Protein AF-A0A7V3RIC2-F1 (afdb_monomer_lite)

Radius of gyration: 17.14 Å; chains: 1; bounding box: 43×37×45 Å

pLDDT: mean 89.86, std 9.01, range [41.59, 97.88]

Sequence (214 aa):
MRVLLETITFLILLNIYWLNNARRIYLKRRLGVGIVMNLKMTARNIALMLCPERSFKIYGDISSIKNGGILYSIHFGTWELMPNLLQKSLKKDIGILVNRYTENNPHLIGRLMDKFFYIWRTRKKVKVFYPDEVFKIVRFLKKGGIFAALVDGDTLYAKLKKIEKLSKLCHVPLHPFALYYDGANYIIEIDCNIDGVLKHRPFDYWWFYKSRRK

Foldseek 3Di:
DLVVQLVVQLVVLVVCCVVDPVLVVLCCVPQPVCSSVLSSQVSSLVSCLVVPDPFADEADDPVQLLQAAEEEEAQFANVLCVQLVCCVVNVFAEEEEDEQQCVQPVDPVSVVVNVVVVCVSCVRVHHYDYPVPLVVVLVCRLNSHYYYYYQDAQHNRNRVVVVVVSCVVSVHYYWYWHWHDPPRHTYIYTNDPNVVVCVVVVSRRNSSDHHPDD

Structure (mmCIF, N/CA/C/O backbone):
data_AF-A0A7V3RIC2-F1
#
_entry.id   AF-A0A7V3RIC2-F1
#
loop_
_atom_site.group_PDB
_atom_site.id
_atom_site.type_symbol
_atom_site.label_atom_id
_atom_site.label_alt_id
_atom_site.label_comp_id
_atom_site.label_asym_id
_atom_site.label_entity_id
_atom_site.label_seq_id
_atom_site.pdbx_PDB_ins_code
_atom_site.Cartn_x
_atom_site.Cartn_y
_atom_site.Cartn_z
_atom_site.occupancy
_atom_site.B_iso_or_equiv
_atom_site.auth_seq_id
_atom_site.auth_comp_id
_atom_site.auth_asym_id
_atom_site.auth_atom_id
_atom_site.pdbx_PDB_model_num
ATOM 1 N N . MET A 1 1 ? 9.990 20.441 -8.289 1.00 86.50 1 MET A N 1
ATOM 2 C CA . MET A 1 1 ? 10.463 19.385 -7.358 1.00 86.50 1 MET A CA 1
ATOM 3 C C . MET A 1 1 ? 9.911 17.992 -7.688 1.00 86.50 1 MET A C 1
ATOM 5 O O . MET A 1 1 ? 10.719 17.103 -7.908 1.00 86.50 1 MET A O 1
ATOM 9 N N . ARG A 1 2 ? 8.584 17.783 -7.798 1.00 91.81 2 ARG A N 1
ATOM 10 C CA . ARG A 1 2 ? 7.985 16.460 -8.109 1.00 91.81 2 ARG A CA 1
ATOM 11 C C . ARG A 1 2 ? 8.521 15.813 -9.394 1.00 91.81 2 ARG A C 1
ATOM 13 O O . ARG A 1 2 ? 8.944 14.667 -9.352 1.00 91.81 2 ARG A O 1
ATOM 20 N N . VAL A 1 3 ? 8.559 16.562 -10.500 1.00 92.25 3 VAL A N 1
ATOM 21 C CA . VAL A 1 3 ? 9.066 16.071 -11.801 1.00 92.25 3 VAL A CA 1
ATOM 22 C C . VAL A 1 3 ? 10.521 15.605 -11.697 1.00 92.25 3 VAL A C 1
ATOM 24 O O . VAL A 1 3 ? 10.863 14.548 -12.207 1.00 92.25 3 VAL A O 1
ATOM 27 N N . LEU A 1 4 ? 11.364 16.343 -10.969 1.00 94.50 4 LEU A N 1
ATOM 28 C CA . LEU A 1 4 ? 12.758 15.958 -10.743 1.00 94.50 4 LEU A CA 1
ATOM 29 C C . LEU A 1 4 ? 12.864 14.630 -9.973 1.00 94.50 4 LEU A C 1
ATOM 31 O O . LEU A 1 4 ? 13.624 13.753 -10.375 1.00 94.50 4 LEU A O 1
ATOM 35 N N . LEU A 1 5 ? 12.078 14.457 -8.903 1.00 94.50 5 LEU A N 1
ATOM 36 C CA . LEU A 1 5 ? 12.041 13.205 -8.136 1.00 94.50 5 LEU A CA 1
ATOM 37 C C . LEU A 1 5 ? 11.526 12.029 -8.968 1.00 94.50 5 LEU A C 1
ATOM 39 O O . LEU A 1 5 ? 12.071 10.932 -8.862 1.00 94.50 5 LEU A O 1
ATOM 43 N N . GLU A 1 6 ? 10.505 12.252 -9.797 1.00 95.00 6 GLU A N 1
ATOM 44 C CA . GLU A 1 6 ? 9.988 11.246 -10.727 1.00 95.00 6 GLU A CA 1
ATOM 45 C C . GLU A 1 6 ? 11.081 10.809 -11.708 1.00 95.00 6 GLU A C 1
ATOM 47 O O . GLU A 1 6 ? 11.351 9.615 -11.811 1.00 95.00 6 GLU A O 1
ATOM 52 N N . THR A 1 7 ? 11.778 11.754 -12.347 1.00 96.25 7 THR A N 1
ATOM 53 C CA . THR A 1 7 ? 12.874 11.458 -13.282 1.00 96.25 7 THR A CA 1
ATOM 54 C C . THR A 1 7 ? 14.008 10.691 -12.608 1.00 96.25 7 THR A C 1
ATOM 56 O O . THR A 1 7 ? 14.425 9.649 -13.112 1.00 96.25 7 THR A O 1
ATOM 59 N N . ILE A 1 8 ? 14.485 11.148 -11.445 1.00 96.44 8 ILE A N 1
ATOM 60 C CA . ILE A 1 8 ? 15.566 10.473 -10.709 1.00 96.44 8 ILE A CA 1
ATOM 61 C C . ILE A 1 8 ? 15.141 9.055 -10.316 1.00 96.44 8 ILE A C 1
ATOM 63 O O . ILE A 1 8 ? 15.879 8.096 -10.541 1.00 96.44 8 ILE A O 1
ATOM 67 N N . THR A 1 9 ? 13.933 8.899 -9.770 1.00 94.38 9 THR A N 1
ATOM 68 C CA . THR A 1 9 ? 13.425 7.585 -9.358 1.00 94.38 9 THR A CA 1
ATOM 69 C C . THR A 1 9 ? 13.260 6.656 -10.557 1.00 94.38 9 THR A C 1
ATOM 71 O O . THR A 1 9 ? 13.618 5.483 -10.475 1.00 94.38 9 THR A O 1
ATOM 74 N N . PHE A 1 10 ? 12.772 7.169 -11.687 1.00 96.38 10 PHE A N 1
ATOM 75 C CA . PHE A 1 10 ? 12.655 6.408 -12.925 1.00 96.38 10 PHE A CA 1
ATOM 76 C C . PHE A 1 10 ? 14.018 5.908 -13.407 1.00 96.38 10 PHE A C 1
ATOM 78 O O . PHE A 1 10 ? 14.157 4.721 -13.697 1.00 96.38 10 PHE A O 1
ATOM 85 N N . LEU A 1 11 ? 15.041 6.769 -13.418 1.00 96.44 11 LEU A N 1
ATOM 86 C CA . LEU A 1 11 ? 16.402 6.383 -13.797 1.00 96.44 11 LEU A CA 1
ATOM 87 C C . LEU A 1 11 ? 16.982 5.325 -12.848 1.00 96.44 11 LEU A C 1
ATOM 89 O O . LEU A 1 11 ? 17.600 4.367 -13.311 1.00 96.44 11 LEU A O 1
ATOM 93 N N . ILE A 1 12 ? 16.745 5.436 -11.538 1.00 94.31 12 ILE A N 1
ATOM 94 C CA . ILE A 1 12 ? 17.159 4.414 -10.561 1.00 94.31 12 ILE A CA 1
ATOM 95 C C . ILE A 1 12 ? 16.464 3.078 -10.851 1.00 94.31 12 ILE A C 1
ATOM 97 O O . ILE A 1 12 ? 17.124 2.043 -10.933 1.00 94.31 12 ILE A O 1
ATOM 101 N N . LEU A 1 13 ? 15.143 3.084 -11.045 1.00 93.12 13 LEU A N 1
ATOM 102 C CA . LEU A 1 13 ? 14.376 1.873 -11.352 1.00 93.12 13 LEU A CA 1
ATOM 103 C C . LEU A 1 13 ? 14.822 1.231 -12.671 1.00 93.12 13 LEU A C 1
ATOM 105 O O . LEU A 1 13 ? 14.930 0.005 -12.746 1.00 93.12 13 LEU A O 1
ATOM 109 N N . LEU A 1 14 ? 15.128 2.047 -13.683 1.00 93.44 14 LEU A N 1
ATOM 110 C CA . LEU A 1 14 ? 15.658 1.597 -14.965 1.00 93.44 14 LEU A CA 1
ATOM 111 C C . LEU A 1 14 ? 17.027 0.926 -14.792 1.00 93.44 14 LEU A C 1
ATOM 113 O O . LEU A 1 14 ? 17.234 -0.172 -15.307 1.00 93.44 14 LEU A O 1
ATOM 117 N N . ASN A 1 15 ? 17.925 1.527 -14.007 1.00 92.69 15 ASN A N 1
ATOM 118 C CA . ASN A 1 15 ? 19.215 0.926 -13.671 1.00 92.69 15 ASN A CA 1
ATOM 119 C C . ASN A 1 15 ? 19.039 -0.417 -12.952 1.00 92.69 15 ASN A C 1
ATOM 121 O O . ASN A 1 15 ? 19.628 -1.412 -13.364 1.00 92.69 15 ASN A O 1
ATOM 125 N N . ILE A 1 16 ? 18.179 -0.501 -11.931 1.00 89.25 16 ILE A N 1
ATOM 126 C CA . ILE A 1 16 ? 17.957 -1.769 -11.216 1.00 89.25 16 ILE A CA 1
ATOM 127 C C . ILE A 1 16 ? 17.353 -2.832 -12.149 1.00 89.25 16 ILE A C 1
ATOM 129 O O . ILE A 1 16 ? 17.726 -4.003 -12.068 1.00 89.25 16 ILE A O 1
ATOM 133 N N . TYR A 1 17 ? 16.438 -2.451 -13.045 1.00 90.00 17 TYR A N 1
ATOM 134 C CA . TYR A 1 17 ? 15.876 -3.355 -14.051 1.00 90.00 17 TYR A CA 1
ATOM 135 C C . TYR A 1 17 ? 16.957 -3.937 -14.976 1.00 90.00 17 TYR A C 1
ATOM 137 O O . TYR A 1 17 ? 16.983 -5.151 -15.206 1.00 90.00 17 TYR A O 1
ATOM 145 N N . TRP A 1 18 ? 17.866 -3.098 -15.479 1.00 90.12 18 TRP A N 1
ATOM 146 C CA . TRP A 1 18 ? 18.946 -3.541 -16.360 1.00 90.12 18 TRP A CA 1
ATOM 147 C C . TRP A 1 18 ? 20.009 -4.350 -15.622 1.00 90.12 18 TRP A C 1
ATOM 149 O O . TRP A 1 18 ? 20.430 -5.391 -16.122 1.00 90.12 18 TRP A O 1
ATOM 159 N N . LEU A 1 19 ? 20.383 -3.958 -14.409 1.00 90.75 19 LEU A N 1
ATOM 160 C CA . LEU A 1 19 ? 21.429 -4.633 -13.639 1.00 90.75 19 LEU A CA 1
ATOM 161 C C . LEU A 1 19 ? 20.963 -5.954 -13.000 1.00 90.75 19 LEU A C 1
ATOM 163 O O . LEU A 1 19 ? 21.791 -6.773 -12.613 1.00 90.75 19 LEU A O 1
ATOM 167 N N . ASN A 1 20 ? 19.652 -6.217 -12.912 1.00 87.31 20 ASN A N 1
ATOM 168 C CA . ASN A 1 20 ? 19.113 -7.430 -12.290 1.00 87.31 20 ASN A CA 1
ATOM 169 C C . ASN A 1 20 ? 18.402 -8.345 -13.304 1.00 87.31 20 ASN A C 1
ATOM 171 O O . ASN A 1 20 ? 17.211 -8.186 -13.584 1.00 87.31 20 ASN A O 1
ATOM 175 N N . ASN A 1 21 ? 19.110 -9.360 -13.816 1.00 86.38 21 ASN A N 1
ATOM 176 C CA . ASN A 1 21 ? 18.566 -10.299 -14.809 1.00 86.38 21 ASN A CA 1
ATOM 177 C C . ASN A 1 21 ? 17.282 -11.009 -14.332 1.00 86.38 21 ASN A C 1
ATOM 179 O O . ASN A 1 21 ? 16.304 -11.102 -15.074 1.00 86.38 21 ASN A O 1
ATOM 183 N N . ALA A 1 22 ? 17.233 -11.445 -13.069 1.00 85.19 22 ALA A N 1
ATOM 184 C CA . ALA A 1 22 ? 16.055 -12.113 -12.514 1.00 85.19 22 ALA A CA 1
ATOM 185 C C . ALA A 1 22 ? 14.822 -11.191 -12.487 1.00 85.19 22 ALA A C 1
ATOM 187 O O . ALA A 1 22 ? 13.715 -11.617 -12.822 1.00 85.19 22 ALA A O 1
ATOM 188 N N . ARG A 1 23 ? 15.010 -9.912 -12.128 1.00 83.38 23 ARG A N 1
ATOM 189 C CA . ARG A 1 23 ? 13.962 -8.880 -12.183 1.00 83.38 23 ARG A CA 1
ATOM 190 C C . ARG A 1 23 ? 13.500 -8.646 -13.619 1.00 83.38 23 ARG A C 1
ATOM 192 O O . ARG A 1 23 ? 12.300 -8.536 -13.860 1.00 83.38 23 ARG A O 1
ATOM 199 N N . ARG A 1 24 ? 14.442 -8.615 -14.562 1.00 88.06 24 ARG A N 1
ATOM 200 C CA . ARG A 1 24 ? 14.182 -8.408 -15.988 1.00 88.06 24 ARG A CA 1
ATOM 201 C C . ARG A 1 24 ? 13.302 -9.504 -16.577 1.00 88.06 24 ARG A C 1
ATOM 203 O O . ARG A 1 24 ? 12.276 -9.200 -17.176 1.00 88.06 24 ARG A O 1
ATOM 210 N N . ILE A 1 25 ? 13.672 -10.768 -16.361 1.00 88.06 25 ILE A N 1
ATOM 211 C CA . ILE A 1 25 ? 12.903 -11.936 -16.817 1.00 88.06 25 ILE A CA 1
ATOM 212 C C . ILE A 1 25 ? 11.499 -11.915 -16.206 1.00 88.06 25 ILE A C 1
ATOM 214 O O . ILE A 1 25 ? 10.512 -12.102 -16.916 1.00 88.06 25 ILE A O 1
ATOM 218 N N . TYR A 1 26 ? 11.402 -11.644 -14.902 1.00 86.44 26 TYR A N 1
ATOM 219 C CA . TYR A 1 26 ? 10.124 -11.571 -14.199 1.00 86.44 26 TYR A CA 1
ATOM 220 C C . TYR A 1 26 ? 9.193 -10.493 -14.780 1.00 86.44 26 TYR A C 1
ATOM 222 O O . TYR A 1 26 ? 8.040 -10.786 -15.091 1.00 86.44 26 TYR A O 1
ATOM 230 N N . LEU A 1 27 ? 9.695 -9.270 -14.980 1.00 86.25 27 LEU A N 1
ATOM 231 C CA . LEU A 1 27 ? 8.901 -8.170 -15.532 1.00 86.25 27 LEU A CA 1
ATOM 232 C C . LEU A 1 27 ? 8.537 -8.401 -17.003 1.00 86.25 27 LEU A C 1
ATOM 234 O O . LEU A 1 27 ? 7.393 -8.160 -17.373 1.00 86.25 27 LEU A O 1
ATOM 238 N N . LYS A 1 28 ? 9.448 -8.947 -17.823 1.00 89.31 28 LYS A N 1
ATOM 239 C CA . LYS A 1 28 ? 9.150 -9.325 -19.217 1.00 89.31 28 LYS A CA 1
ATOM 240 C C . LYS A 1 28 ? 8.007 -10.327 -19.318 1.00 89.31 28 LYS A C 1
ATOM 242 O O . LYS A 1 28 ? 7.122 -10.130 -20.139 1.00 89.31 28 LYS A O 1
ATOM 247 N N . ARG A 1 29 ? 7.982 -11.350 -18.458 1.00 88.19 29 ARG A N 1
ATOM 248 C CA . ARG A 1 29 ? 6.905 -12.354 -18.451 1.00 88.19 29 ARG A CA 1
ATOM 249 C C . ARG A 1 29 ? 5.537 -11.777 -18.085 1.00 88.19 29 ARG A C 1
ATOM 251 O O . ARG A 1 29 ? 4.539 -12.279 -18.577 1.00 88.19 29 ARG A O 1
ATOM 258 N N . ARG A 1 30 ? 5.481 -10.768 -17.208 1.00 86.06 30 ARG A N 1
ATOM 259 C CA . ARG A 1 30 ? 4.209 -10.210 -16.714 1.00 86.06 30 ARG A CA 1
ATOM 260 C C . ARG A 1 30 ? 3.709 -9.002 -17.500 1.00 86.06 30 ARG A C 1
ATOM 262 O O . ARG A 1 30 ? 2.506 -8.828 -17.623 1.00 86.06 30 ARG A O 1
ATOM 269 N N . LEU A 1 31 ? 4.618 -8.165 -17.992 1.00 88.62 31 LEU A N 1
ATOM 270 C CA . LEU A 1 31 ? 4.280 -6.876 -18.600 1.00 88.62 31 LEU A CA 1
ATOM 271 C C . LEU A 1 31 ? 4.632 -6.785 -20.084 1.00 88.62 31 LEU A C 1
ATOM 273 O O . LEU A 1 31 ? 4.112 -5.900 -20.759 1.00 88.62 31 LEU A O 1
ATOM 277 N N . GLY A 1 32 ? 5.517 -7.646 -20.597 1.00 90.06 32 GLY A N 1
ATOM 278 C CA . GLY A 1 32 ? 5.963 -7.603 -21.990 1.00 90.06 32 GLY A CA 1
ATOM 279 C C . GLY A 1 32 ? 6.469 -6.213 -22.389 1.00 90.06 32 GLY A C 1
ATOM 280 O O . GLY A 1 32 ? 7.451 -5.715 -21.842 1.00 90.06 32 GLY A O 1
ATOM 281 N N . VAL A 1 33 ? 5.770 -5.571 -23.325 1.00 89.69 33 VAL A N 1
ATOM 282 C CA . VAL A 1 33 ? 6.074 -4.212 -23.809 1.00 89.69 33 VAL A CA 1
ATOM 283 C C . VAL A 1 33 ? 5.748 -3.104 -22.793 1.00 89.69 33 VAL A C 1
ATOM 285 O O . VAL A 1 33 ? 6.288 -2.006 -22.877 1.00 89.69 33 VAL A O 1
ATOM 288 N N . GLY A 1 34 ? 4.922 -3.385 -21.781 1.00 92.19 34 GLY A N 1
ATOM 289 C CA . GLY A 1 34 ? 4.460 -2.419 -20.777 1.00 92.19 34 GLY A CA 1
ATOM 290 C C . GLY A 1 34 ? 5.456 -2.094 -19.656 1.00 92.19 34 GLY A C 1
ATOM 291 O O . GLY A 1 34 ? 5.122 -1.340 -18.742 1.00 92.19 34 GLY A O 1
ATOM 292 N N . ILE A 1 35 ? 6.677 -2.642 -19.687 1.00 92.31 35 ILE A N 1
ATOM 293 C CA . ILE A 1 35 ? 7.666 -2.476 -18.606 1.00 92.31 35 ILE A CA 1
ATOM 294 C C . ILE A 1 35 ? 8.021 -1.007 -18.389 1.00 92.31 35 ILE A C 1
ATOM 296 O O . ILE A 1 35 ? 7.971 -0.532 -17.258 1.00 92.31 35 ILE A O 1
ATOM 300 N N . VAL A 1 36 ? 8.366 -0.278 -19.455 1.00 92.94 36 VAL A N 1
ATOM 301 C CA . VAL A 1 36 ? 8.795 1.127 -19.347 1.00 92.94 36 VAL A CA 1
ATOM 302 C C . VAL A 1 36 ? 7.685 1.977 -18.730 1.00 92.94 36 VAL A C 1
ATOM 304 O O . VAL A 1 36 ? 7.951 2.786 -17.841 1.00 92.94 36 VAL A O 1
ATOM 307 N N . MET A 1 37 ? 6.435 1.732 -19.135 1.00 94.31 37 MET A N 1
ATOM 308 C CA . MET A 1 37 ? 5.272 2.404 -18.563 1.00 94.31 37 MET A CA 1
ATOM 309 C C . MET A 1 37 ? 5.116 2.086 -17.073 1.00 94.31 37 MET A C 1
ATOM 311 O O . MET A 1 37 ? 4.940 3.002 -16.275 1.00 94.31 37 MET A O 1
ATOM 315 N N . ASN A 1 38 ? 5.249 0.820 -16.665 1.00 93.62 38 ASN A N 1
ATOM 316 C CA . ASN A 1 38 ? 5.178 0.461 -15.249 1.00 93.62 38 ASN A CA 1
ATOM 317 C C . ASN A 1 38 ? 6.299 1.092 -14.414 1.00 93.62 38 ASN A C 1
ATOM 319 O O . ASN A 1 38 ? 6.029 1.575 -13.315 1.00 93.62 38 ASN A O 1
ATOM 323 N N . LEU A 1 39 ? 7.537 1.131 -14.918 1.00 93.56 39 LEU A N 1
ATOM 324 C CA . LEU A 1 39 ? 8.640 1.794 -14.216 1.00 93.56 39 LEU A CA 1
ATOM 325 C C . LEU A 1 39 ? 8.365 3.294 -14.061 1.00 93.56 39 LEU A C 1
ATOM 327 O O . LEU A 1 39 ? 8.579 3.842 -12.980 1.00 93.56 39 LEU A O 1
ATOM 331 N N . LYS A 1 40 ? 7.829 3.944 -15.103 1.00 94.81 40 LYS A N 1
ATOM 332 C CA . LYS A 1 40 ? 7.426 5.356 -15.057 1.00 94.81 40 LYS A CA 1
ATOM 333 C C . LYS A 1 40 ? 6.306 5.594 -14.042 1.00 94.81 40 LYS A C 1
ATOM 335 O O . LYS A 1 40 ? 6.422 6.490 -13.213 1.00 94.81 40 LYS A O 1
ATOM 340 N N . MET A 1 41 ? 5.255 4.773 -14.051 1.00 94.38 41 MET A N 1
ATOM 341 C CA . MET A 1 41 ? 4.148 4.890 -13.091 1.00 94.38 41 MET A CA 1
ATOM 342 C C . MET A 1 41 ? 4.603 4.616 -11.654 1.00 94.38 41 MET A C 1
ATOM 344 O O . MET A 1 41 ? 4.244 5.356 -10.742 1.00 94.38 41 MET A O 1
ATOM 348 N N . THR A 1 42 ? 5.472 3.627 -11.443 1.00 93.75 42 THR A N 1
ATOM 349 C CA . THR A 1 42 ? 6.074 3.354 -10.128 1.00 93.75 42 THR A CA 1
ATOM 350 C C . THR A 1 42 ? 6.899 4.549 -9.641 1.00 93.75 42 THR A C 1
ATOM 352 O O . THR A 1 42 ? 6.754 4.970 -8.494 1.00 93.75 42 THR A O 1
ATOM 355 N N . ALA A 1 43 ? 7.721 5.145 -10.512 1.00 94.81 43 ALA A N 1
ATOM 356 C CA . ALA A 1 43 ? 8.497 6.340 -10.189 1.00 94.81 43 ALA A CA 1
ATOM 357 C C . ALA A 1 43 ? 7.605 7.537 -9.833 1.00 94.81 43 ALA A C 1
ATOM 359 O O . ALA A 1 43 ? 7.846 8.211 -8.830 1.00 94.81 43 ALA A O 1
ATOM 360 N N . ARG A 1 44 ? 6.536 7.758 -10.606 1.00 94.81 44 ARG A N 1
ATOM 361 C CA . ARG A 1 44 ? 5.523 8.780 -10.325 1.00 94.81 44 ARG A CA 1
ATOM 362 C C . ARG A 1 44 ? 4.864 8.553 -8.966 1.00 94.81 44 ARG A C 1
ATOM 364 O O . ARG A 1 44 ? 4.751 9.493 -8.184 1.00 94.81 44 ARG A O 1
ATOM 371 N N . ASN A 1 45 ? 4.476 7.318 -8.654 1.00 94.56 45 ASN A N 1
ATOM 372 C CA . ASN A 1 45 ? 3.867 6.970 -7.370 1.00 94.56 45 ASN A CA 1
ATOM 373 C C . ASN A 1 45 ? 4.826 7.237 -6.203 1.00 94.56 45 ASN A C 1
ATOM 375 O O . ASN A 1 45 ? 4.429 7.855 -5.219 1.00 94.56 45 ASN A O 1
ATOM 379 N N . ILE A 1 46 ? 6.105 6.864 -6.322 1.00 93.50 46 ILE A N 1
ATOM 380 C CA . ILE A 1 46 ? 7.134 7.201 -5.324 1.00 93.50 46 ILE A CA 1
ATOM 381 C C . ILE A 1 46 ? 7.248 8.717 -5.144 1.00 93.50 46 ILE A C 1
ATOM 383 O O . ILE A 1 46 ? 7.197 9.205 -4.014 1.00 93.50 46 ILE A O 1
ATOM 387 N N . ALA A 1 47 ? 7.348 9.472 -6.240 1.00 94.25 47 ALA A N 1
ATOM 388 C CA . ALA A 1 47 ? 7.453 10.927 -6.190 1.00 94.25 47 ALA A CA 1
ATOM 389 C C . ALA A 1 47 ? 6.230 11.569 -5.514 1.00 94.25 47 ALA A C 1
ATOM 391 O O . ALA A 1 47 ? 6.394 12.463 -4.687 1.00 94.25 47 ALA A O 1
ATOM 392 N N . LEU A 1 48 ? 5.020 11.078 -5.795 1.00 93.69 48 LEU A N 1
ATOM 393 C CA . LEU A 1 48 ? 3.783 11.518 -5.141 1.00 93.69 48 LEU A CA 1
ATOM 394 C C . LEU A 1 48 ? 3.761 11.187 -3.643 1.00 93.69 48 LEU A C 1
ATOM 396 O O . LEU A 1 48 ? 3.245 11.970 -2.854 1.00 93.69 48 LEU A O 1
ATOM 400 N N . MET A 1 49 ? 4.325 10.056 -3.220 1.00 91.69 49 MET A N 1
ATOM 401 C CA . MET A 1 49 ? 4.404 9.713 -1.796 1.00 91.69 49 MET A CA 1
ATOM 402 C C . MET A 1 49 ? 5.420 10.578 -1.035 1.00 91.69 49 MET A C 1
ATOM 404 O O . MET A 1 49 ? 5.215 10.882 0.143 1.00 91.69 49 MET A O 1
ATOM 408 N N . LEU A 1 50 ? 6.500 10.992 -1.706 1.00 90.06 50 LEU A N 1
ATOM 409 C CA . LEU A 1 50 ? 7.530 11.877 -1.153 1.00 90.06 50 LEU A CA 1
ATOM 410 C C . LEU A 1 50 ? 7.124 13.355 -1.181 1.00 90.06 50 LEU A C 1
ATOM 412 O O . LEU A 1 50 ? 7.509 14.114 -0.295 1.00 90.06 50 LEU A O 1
ATOM 416 N N . CYS A 1 51 ? 6.336 13.762 -2.175 1.00 90.19 51 CYS A N 1
ATOM 417 C CA . CYS A 1 51 ? 5.798 15.111 -2.341 1.00 90.19 51 CYS A CA 1
ATOM 418 C C . CYS A 1 51 ? 4.272 15.047 -2.497 1.00 90.19 51 CYS A C 1
ATOM 420 O O . CYS A 1 51 ? 3.777 15.157 -3.620 1.00 90.19 51 CYS A O 1
ATOM 422 N N . PRO A 1 52 ? 3.529 14.844 -1.391 1.00 87.19 52 PRO A N 1
ATOM 423 C CA . PRO A 1 52 ? 2.091 14.654 -1.457 1.00 87.19 52 PRO A CA 1
ATOM 424 C C . PRO A 1 52 ? 1.365 15.931 -1.867 1.00 87.19 52 PRO A C 1
ATOM 426 O O . PRO A 1 52 ? 1.591 16.994 -1.285 1.00 87.19 52 PRO A O 1
ATOM 429 N N . GLU A 1 53 ? 0.436 15.800 -2.806 1.00 84.69 53 GLU A N 1
ATOM 430 C CA . GLU A 1 53 ? -0.559 16.829 -3.101 1.00 84.69 53 GLU A CA 1
ATOM 431 C C . GLU A 1 53 ? -1.561 16.985 -1.943 1.00 84.69 53 GLU A C 1
ATOM 433 O O . GLU A 1 53 ? -1.674 16.139 -1.048 1.00 84.69 53 GLU A O 1
ATOM 438 N N . ARG A 1 54 ? -2.301 18.096 -1.934 1.00 80.62 54 ARG A N 1
ATOM 439 C CA . ARG A 1 54 ? -3.279 18.382 -0.868 1.00 80.62 54 ARG A CA 1
ATOM 440 C C . ARG A 1 54 ? -4.665 17.801 -1.143 1.00 80.62 54 ARG A C 1
ATOM 442 O O . ARG A 1 54 ? -5.404 17.545 -0.196 1.00 80.62 54 ARG A O 1
ATOM 449 N N . SER A 1 55 ? -5.013 17.611 -2.409 1.00 88.62 55 SER A N 1
ATOM 450 C CA . SER A 1 55 ? -6.336 17.184 -2.856 1.00 88.62 55 SER A CA 1
ATOM 451 C C . SER A 1 55 ? -6.508 15.671 -2.742 1.00 88.62 55 SER A C 1
ATOM 453 O O . SER A 1 55 ? -5.729 14.884 -3.285 1.00 88.62 55 SER A O 1
ATOM 455 N N . PHE A 1 56 ? -7.563 15.247 -2.051 1.00 92.44 56 PHE A N 1
ATOM 456 C CA . PHE A 1 56 ? -7.963 13.848 -2.011 1.00 92.44 56 PHE A CA 1
ATOM 457 C C . PHE A 1 56 ? -9.486 13.719 -1.975 1.00 92.44 56 PHE A C 1
ATOM 459 O O . PHE A 1 56 ? -10.192 14.622 -1.526 1.00 92.44 56 PHE A O 1
ATOM 466 N N . LYS A 1 57 ? -9.976 12.575 -2.444 1.00 93.06 57 LYS A N 1
ATOM 467 C CA . LYS A 1 57 ? -11.375 12.161 -2.420 1.00 93.06 57 LYS A CA 1
ATOM 468 C C . LYS A 1 57 ? -11.455 10.739 -1.882 1.00 93.06 57 LYS A C 1
ATOM 470 O O . LYS A 1 57 ? -10.544 9.936 -2.089 1.00 93.06 57 LYS A O 1
ATOM 475 N N . ILE A 1 58 ? -12.543 10.448 -1.183 1.00 92.38 58 ILE A N 1
ATOM 476 C CA . ILE A 1 58 ? -12.848 9.107 -0.692 1.00 92.38 58 ILE A CA 1
ATOM 477 C C . ILE A 1 58 ? -14.146 8.667 -1.363 1.00 92.38 58 ILE A C 1
ATOM 479 O O . ILE A 1 58 ? -15.129 9.405 -1.323 1.00 92.38 58 ILE A O 1
ATOM 483 N N . TYR A 1 59 ? -14.129 7.487 -1.974 1.00 92.50 59 TYR A N 1
ATOM 484 C CA . TYR A 1 59 ? -15.301 6.794 -2.496 1.00 92.50 59 TYR A CA 1
ATOM 485 C C . TYR A 1 59 ? -15.549 5.513 -1.694 1.00 92.50 59 TYR A C 1
ATOM 487 O O . TYR A 1 59 ? -14.629 4.964 -1.082 1.00 92.50 59 TYR A O 1
ATOM 495 N N . GLY A 1 60 ? -16.791 5.036 -1.730 1.00 88.62 60 GLY A N 1
ATOM 496 C CA . GLY A 1 60 ? -17.250 3.891 -0.946 1.00 88.62 60 GLY A CA 1
ATOM 497 C C . GLY A 1 60 ? -17.915 4.298 0.367 1.00 88.62 60 GLY A C 1
ATOM 498 O O . GLY A 1 60 ? -18.004 5.482 0.709 1.00 88.62 60 GLY A O 1
ATOM 499 N N . ASP A 1 61 ? -18.408 3.303 1.099 1.00 86.75 61 ASP A N 1
ATOM 500 C CA . ASP A 1 61 ? -19.117 3.526 2.353 1.00 86.75 61 ASP A CA 1
ATOM 501 C C . ASP A 1 61 ? -18.138 3.696 3.521 1.00 86.75 61 ASP A C 1
ATOM 503 O O . ASP A 1 61 ? -17.685 2.738 4.142 1.00 86.75 61 ASP A O 1
ATOM 507 N N . ILE A 1 62 ? -17.835 4.947 3.864 1.00 87.12 62 ILE A N 1
ATOM 508 C CA . ILE A 1 62 ? -16.995 5.289 5.021 1.00 87.12 62 ILE A CA 1
ATOM 509 C C . ILE A 1 62 ? -17.649 4.871 6.348 1.00 87.12 62 ILE A C 1
ATOM 511 O O . ILE A 1 62 ? -16.949 4.633 7.339 1.00 87.12 62 ILE A O 1
ATOM 515 N N . SER A 1 63 ? -18.983 4.810 6.403 1.00 87.25 63 SER A N 1
ATOM 516 C CA . SER A 1 63 ? -19.698 4.501 7.641 1.00 87.25 63 SER A CA 1
ATOM 517 C C . SER A 1 63 ? -19.386 3.087 8.136 1.00 87.25 63 SER A C 1
ATOM 519 O O . SER A 1 63 ? -19.259 2.887 9.347 1.00 87.25 63 SER A O 1
ATOM 521 N N . SER A 1 64 ? -19.111 2.167 7.206 1.00 87.38 64 SER A N 1
ATOM 522 C CA . SER A 1 64 ? -18.715 0.781 7.469 1.00 87.38 64 SER A CA 1
ATOM 523 C C . SER A 1 64 ? -17.458 0.644 8.346 1.00 87.38 64 SER A C 1
ATOM 525 O O . SER A 1 64 ? -17.370 -0.267 9.166 1.00 87.38 64 SER A O 1
ATOM 527 N N . ILE A 1 65 ? -16.524 1.602 8.268 1.00 89.50 65 ILE A N 1
ATOM 528 C CA . ILE A 1 65 ? -15.267 1.607 9.040 1.00 89.50 65 ILE A CA 1
ATOM 529 C C . ILE A 1 65 ? -15.234 2.651 10.163 1.00 89.50 65 ILE A C 1
ATOM 531 O O . ILE A 1 65 ? -14.220 2.804 10.854 1.00 89.50 65 ILE A O 1
ATOM 535 N N . LYS A 1 66 ? -16.338 3.376 10.393 1.00 87.19 66 LYS A N 1
ATOM 536 C CA . LYS A 1 66 ? -16.415 4.447 11.403 1.00 87.19 66 LYS A CA 1
ATOM 537 C C . LYS A 1 66 ? -16.159 3.937 12.825 1.00 87.19 66 LYS A C 1
ATOM 539 O O . LYS A 1 66 ? -15.631 4.676 13.657 1.00 87.19 66 LYS A O 1
ATOM 544 N N . ASN A 1 67 ? -16.476 2.677 13.109 1.00 89.81 67 ASN A N 1
ATOM 545 C CA . ASN A 1 67 ? -16.265 2.056 14.421 1.00 89.81 67 ASN A CA 1
ATOM 546 C C . ASN A 1 67 ? -14.939 1.286 14.532 1.00 89.81 67 ASN A C 1
ATOM 548 O O . ASN A 1 67 ? -14.691 0.637 15.543 1.00 89.81 67 ASN A O 1
ATOM 552 N N . GLY A 1 68 ? -14.057 1.423 13.540 1.00 94.25 68 GLY A N 1
ATOM 553 C CA . GLY A 1 68 ? -12.864 0.598 13.400 1.00 94.25 68 GLY A CA 1
ATOM 554 C C . GLY A 1 68 ? -13.105 -0.549 12.426 1.00 94.25 68 GLY A C 1
ATOM 555 O O . GLY A 1 68 ? -14.237 -0.868 12.073 1.00 94.25 68 GLY A O 1
ATOM 556 N N . GLY A 1 69 ? -12.021 -1.146 11.954 1.00 96.56 69 GLY A N 1
ATOM 557 C CA . GLY A 1 69 ? -12.083 -2.134 10.887 1.00 96.56 69 GLY A CA 1
ATOM 558 C C . GLY A 1 69 ? -10.704 -2.478 10.366 1.00 96.56 69 GLY A C 1
ATOM 559 O O . GLY A 1 69 ? -9.701 -1.858 10.740 1.00 96.56 69 GLY A O 1
ATOM 560 N N . ILE A 1 70 ? -10.662 -3.476 9.494 1.00 97.88 70 ILE A N 1
ATOM 561 C CA . ILE A 1 70 ? -9.463 -3.831 8.757 1.00 97.88 70 ILE A CA 1
ATOM 562 C C . ILE A 1 70 ? -9.632 -3.413 7.302 1.00 97.88 70 ILE A C 1
ATOM 564 O O . ILE A 1 70 ? -10.584 -3.806 6.638 1.00 97.88 70 ILE A O 1
ATOM 568 N N . LEU A 1 71 ? -8.671 -2.646 6.806 1.00 97.50 71 LEU A N 1
ATOM 569 C CA . LEU A 1 71 ? -8.529 -2.310 5.400 1.00 97.50 71 LEU A CA 1
ATOM 570 C C . LEU A 1 71 ? -7.438 -3.187 4.790 1.00 97.50 71 LEU A C 1
ATOM 572 O O . LEU A 1 71 ? -6.323 -3.254 5.313 1.00 97.50 71 LEU A O 1
ATOM 576 N N . TYR A 1 72 ? -7.717 -3.847 3.675 1.00 97.50 72 TYR A N 1
ATOM 577 C CA . TYR A 1 72 ? -6.691 -4.592 2.955 1.00 97.50 72 TYR A CA 1
ATOM 578 C C . TYR A 1 72 ? -6.512 -4.087 1.531 1.00 97.50 72 TYR A C 1
ATOM 580 O O . TYR A 1 72 ? -7.467 -3.727 0.853 1.00 97.50 72 TYR A O 1
ATOM 588 N N . SER A 1 73 ? -5.267 -4.070 1.075 1.00 96.50 73 SER A N 1
ATOM 589 C CA . SER A 1 73 ? -4.928 -3.721 -0.303 1.00 96.50 73 SER A CA 1
ATOM 590 C C . SER A 1 73 ? -3.750 -4.556 -0.786 1.00 96.50 73 SER A C 1
ATOM 592 O O . SER A 1 73 ? -3.233 -5.415 -0.072 1.00 96.50 73 SER A O 1
ATOM 594 N N . ILE A 1 74 ? -3.317 -4.289 -2.003 1.00 94.88 74 ILE A N 1
ATOM 595 C CA . ILE A 1 74 ? -2.091 -4.808 -2.604 1.00 94.88 74 ILE A CA 1
ATOM 596 C C . ILE A 1 74 ? -1.120 -3.631 -2.809 1.00 94.88 74 ILE A C 1
ATOM 598 O O . ILE A 1 74 ? -1.506 -2.483 -2.580 1.00 94.88 74 ILE A O 1
ATOM 602 N N . HIS A 1 75 ? 0.129 -3.856 -3.231 1.00 94.31 75 HIS A N 1
ATOM 603 C CA . HIS A 1 75 ? 1.055 -2.754 -3.546 1.00 94.31 75 HIS A CA 1
ATOM 604 C C . HIS A 1 75 ? 0.599 -1.989 -4.806 1.00 94.31 75 HIS A C 1
ATOM 606 O O . HIS A 1 75 ? 1.123 -2.184 -5.904 1.00 94.31 75 HIS A O 1
ATOM 612 N N . PHE A 1 76 ? -0.405 -1.127 -4.653 1.00 94.81 76 PHE A N 1
ATOM 613 C CA . PHE A 1 76 ? -1.091 -0.425 -5.731 1.00 94.81 76 PHE A CA 1
ATOM 614 C C . PHE A 1 76 ? -1.128 1.084 -5.496 1.00 94.81 76 PHE A C 1
ATOM 616 O O . PHE A 1 76 ? -1.506 1.553 -4.421 1.00 94.81 76 PHE A O 1
ATOM 623 N N . GLY A 1 77 ? -0.740 1.844 -6.520 1.00 95.12 77 GLY A N 1
ATOM 624 C CA . GLY A 1 77 ? -0.775 3.299 -6.516 1.00 95.12 77 GLY A CA 1
ATOM 625 C C . GLY A 1 77 ? 0.119 3.906 -5.434 1.00 95.12 77 GLY A C 1
ATOM 626 O O . GLY A 1 77 ? 1.316 3.614 -5.364 1.00 95.12 77 GLY A O 1
ATOM 627 N N . THR A 1 78 ? -0.465 4.773 -4.607 1.00 94.88 78 THR A N 1
ATOM 628 C CA . THR A 1 78 ? 0.219 5.554 -3.562 1.00 94.88 78 THR A CA 1
ATOM 629 C C . THR A 1 78 ? -0.255 5.160 -2.162 1.00 94.88 78 THR A C 1
ATOM 631 O O . THR A 1 78 ? -0.485 6.027 -1.315 1.00 94.88 78 THR A O 1
ATOM 634 N N . TRP A 1 79 ? -0.431 3.855 -1.919 1.00 93.19 79 TRP A N 1
ATOM 635 C CA . TRP A 1 79 ? -0.989 3.279 -0.683 1.00 93.19 79 TRP A CA 1
ATOM 636 C C . TRP A 1 79 ? -0.356 3.819 0.609 1.00 93.19 79 TRP A C 1
ATOM 638 O O . TRP A 1 79 ? -1.034 3.956 1.622 1.00 93.19 79 TRP A O 1
ATOM 648 N N . GLU A 1 80 ? 0.922 4.188 0.580 1.00 91.75 80 GLU A N 1
ATOM 649 C CA . GLU A 1 80 ? 1.669 4.676 1.741 1.00 91.75 80 GLU A CA 1
ATOM 650 C C . GLU A 1 80 ? 1.137 6.020 2.282 1.00 91.75 80 GLU A C 1
ATOM 652 O O . GLU A 1 80 ? 1.396 6.394 3.428 1.00 91.75 80 GLU A O 1
ATOM 657 N N . LEU A 1 81 ? 0.365 6.755 1.469 1.00 92.25 81 LEU A N 1
ATOM 658 C CA . LEU A 1 81 ? -0.317 7.985 1.877 1.00 92.25 81 LEU A CA 1
ATOM 659 C C . LEU A 1 81 ? -1.637 7.733 2.608 1.00 92.25 81 LEU A C 1
ATOM 661 O O . LEU A 1 81 ? -2.088 8.627 3.330 1.00 92.25 81 LEU A O 1
ATOM 665 N N . MET A 1 82 ? -2.226 6.540 2.466 1.00 93.12 82 MET A N 1
ATOM 666 C CA . MET A 1 82 ? -3.541 6.201 3.019 1.00 93.12 82 MET A CA 1
ATOM 667 C C . MET A 1 82 ? -3.651 6.541 4.507 1.00 93.12 82 MET A C 1
ATOM 669 O O . MET A 1 82 ? -4.615 7.220 4.861 1.00 93.12 82 MET A O 1
ATOM 673 N N . PRO A 1 83 ? -2.683 6.194 5.383 1.00 92.06 83 PRO A N 1
ATOM 674 C CA . PRO A 1 83 ? -2.868 6.406 6.814 1.00 92.06 83 PRO A CA 1
ATOM 675 C C . PRO A 1 83 ? -3.059 7.875 7.182 1.00 92.06 83 PRO A C 1
ATOM 677 O O . PRO A 1 83 ? -3.908 8.214 7.998 1.00 92.06 83 PRO A O 1
ATOM 680 N N . ASN A 1 84 ? -2.302 8.762 6.539 1.00 89.38 84 ASN A N 1
ATOM 681 C CA . ASN A 1 84 ? -2.389 10.198 6.779 1.00 89.38 84 ASN A CA 1
ATOM 682 C C . ASN A 1 84 ? -3.684 10.795 6.219 1.00 89.38 84 ASN A C 1
ATOM 684 O O . ASN A 1 84 ? -4.280 11.666 6.845 1.00 89.38 84 ASN A O 1
ATOM 688 N N . LEU A 1 85 ? -4.101 10.345 5.034 1.00 89.25 85 LEU A N 1
ATOM 689 C CA . LEU A 1 85 ? -5.336 10.811 4.411 1.00 89.25 85 LEU A CA 1
ATOM 690 C C . LEU A 1 85 ? -6.552 10.376 5.243 1.00 89.25 85 LEU A C 1
ATOM 692 O O . LEU A 1 85 ? -7.342 11.225 5.644 1.00 89.25 85 LEU A O 1
ATOM 696 N N . LEU A 1 86 ? -6.641 9.095 5.618 1.00 89.12 86 LEU A N 1
ATOM 697 C CA . LEU A 1 86 ? -7.740 8.592 6.447 1.00 89.12 86 LEU A CA 1
ATOM 698 C C . LEU A 1 86 ? -7.739 9.171 7.859 1.00 89.12 86 LEU A C 1
ATOM 700 O O . LEU A 1 86 ? -8.805 9.509 8.368 1.00 89.12 86 LEU A O 1
ATOM 704 N N . GLN A 1 87 ? -6.575 9.331 8.497 1.00 89.44 87 GLN A N 1
ATOM 705 C CA . GLN A 1 87 ? -6.517 9.939 9.827 1.00 89.44 87 GLN A CA 1
ATOM 706 C C . GLN A 1 87 ? -7.080 11.364 9.815 1.00 89.44 87 GLN A C 1
ATOM 708 O O . GLN A 1 87 ? -7.831 11.728 10.720 1.00 89.44 87 GLN A O 1
ATOM 713 N N . LYS A 1 88 ? -6.756 12.162 8.787 1.00 85.44 88 LYS A N 1
ATOM 714 C CA . LYS A 1 88 ? -7.282 13.526 8.636 1.00 85.44 88 LYS A CA 1
ATOM 715 C C . LYS A 1 88 ? -8.793 13.541 8.418 1.00 85.44 88 LYS A C 1
ATOM 717 O O . LYS A 1 88 ? -9.471 14.357 9.035 1.00 85.44 88 LYS A O 1
ATOM 722 N N . SER A 1 89 ? -9.312 12.644 7.582 1.00 86.00 89 SER A N 1
ATOM 723 C CA . SER A 1 89 ? -10.740 12.600 7.245 1.00 86.00 89 SER A CA 1
ATOM 724 C C . SER A 1 89 ? -11.609 12.044 8.361 1.00 86.00 89 SER A C 1
ATOM 726 O O . SER A 1 89 ? -12.683 12.569 8.630 1.00 86.00 89 SER A O 1
ATOM 728 N N . LEU A 1 90 ? -11.152 10.971 9.006 1.00 88.12 90 LEU A N 1
ATOM 729 C CA . LEU A 1 90 ? -11.958 10.197 9.949 1.00 88.12 90 LEU A CA 1
ATOM 730 C C . LEU A 1 90 ? -11.682 10.566 11.406 1.00 88.12 90 LEU A C 1
ATOM 732 O O . LEU A 1 90 ? -12.438 10.158 12.282 1.00 88.12 90 LEU A O 1
ATOM 736 N N . LYS A 1 91 ? -10.600 11.313 11.679 1.00 89.69 91 LYS A N 1
ATOM 737 C CA . LYS A 1 91 ? -10.117 11.622 13.037 1.00 89.69 91 LYS A CA 1
ATOM 738 C C . LYS A 1 91 ? -9.964 10.357 13.897 1.00 89.69 91 LYS A C 1
ATOM 740 O O . LYS A 1 91 ? -10.272 10.351 15.086 1.00 89.69 91 LYS A O 1
ATOM 745 N N . LYS A 1 92 ? -9.494 9.271 13.275 1.00 91.50 92 LYS A N 1
ATOM 746 C CA . LYS A 1 92 ? -9.302 7.952 13.891 1.00 91.50 92 LYS A CA 1
ATOM 747 C C . LYS A 1 92 ? -7.830 7.596 13.992 1.00 91.50 92 LYS A C 1
ATOM 749 O O . LYS A 1 92 ? -7.014 8.021 13.174 1.00 91.50 92 LYS A O 1
ATOM 754 N N . ASP A 1 93 ? -7.504 6.757 14.969 1.00 95.00 93 ASP A N 1
ATOM 755 C CA . ASP A 1 93 ? -6.193 6.128 15.005 1.00 95.00 93 ASP A CA 1
ATOM 756 C C . ASP A 1 93 ? -6.065 5.139 13.843 1.00 95.00 93 ASP A C 1
ATOM 758 O O . ASP A 1 93 ? -6.897 4.239 13.691 1.00 95.00 93 ASP A O 1
ATOM 762 N N . ILE A 1 94 ? -4.992 5.284 13.063 1.00 95.94 94 ILE A N 1
ATOM 763 C CA . ILE A 1 94 ? -4.670 4.385 11.954 1.00 95.94 94 ILE A CA 1
ATOM 764 C C . ILE A 1 94 ? -3.425 3.570 12.295 1.00 95.94 94 ILE A C 1
ATOM 766 O O . ILE A 1 94 ? -2.401 4.107 12.729 1.00 95.94 94 ILE A O 1
ATOM 770 N N . GLY A 1 95 ? -3.533 2.263 12.094 1.00 96.44 95 GLY A N 1
ATOM 771 C CA . GLY A 1 95 ? -2.465 1.290 12.232 1.00 96.44 95 GLY A CA 1
ATOM 772 C C . GLY A 1 95 ? -2.098 0.685 10.886 1.00 96.44 95 GLY A C 1
ATOM 773 O O . GLY A 1 95 ? -2.985 0.438 10.078 1.00 96.44 95 GLY A O 1
ATOM 774 N N . ILE A 1 96 ? -0.820 0.402 10.649 1.00 96.12 96 ILE A N 1
ATOM 775 C CA . ILE A 1 96 ? -0.364 -0.304 9.446 1.00 96.12 96 ILE A CA 1
ATOM 776 C C . ILE A 1 96 ? 0.514 -1.497 9.794 1.00 96.12 96 ILE A C 1
ATOM 778 O O . ILE A 1 96 ? 1.332 -1.423 10.712 1.00 96.12 96 ILE A O 1
ATOM 782 N N . LEU A 1 97 ? 0.371 -2.579 9.031 1.00 94.25 97 LEU A N 1
ATOM 783 C CA . LEU A 1 97 ? 1.263 -3.729 9.101 1.00 94.25 97 LEU A CA 1
ATOM 784 C C . LEU A 1 97 ? 2.495 -3.513 8.221 1.00 94.25 97 LEU A C 1
ATOM 786 O O . LEU A 1 97 ? 2.382 -3.286 7.017 1.00 94.25 97 LEU A O 1
ATOM 790 N N . VAL A 1 98 ? 3.678 -3.647 8.811 1.00 89.38 98 VAL A N 1
ATOM 791 C CA . VAL A 1 98 ? 4.965 -3.496 8.130 1.00 89.38 98 VAL A CA 1
ATOM 792 C C . VAL A 1 98 ? 5.819 -4.729 8.395 1.00 89.38 98 VAL A C 1
ATOM 794 O O . VAL A 1 98 ? 5.904 -5.195 9.523 1.00 89.38 98 VAL A O 1
ATOM 797 N N . ASN A 1 99 ? 6.494 -5.248 7.367 1.00 85.06 99 ASN A N 1
ATOM 798 C CA . ASN A 1 99 ? 7.530 -6.267 7.566 1.00 85.06 99 ASN A CA 1
ATOM 799 C C . ASN A 1 99 ? 8.859 -5.588 7.903 1.00 85.06 99 ASN A C 1
ATOM 801 O O . ASN A 1 99 ? 9.184 -4.561 7.301 1.00 85.06 99 ASN A O 1
ATOM 805 N N . ARG A 1 100 ? 9.642 -6.178 8.809 1.00 81.56 100 ARG A N 1
ATOM 806 C CA . ARG A 1 100 ? 10.988 -5.681 9.108 1.00 81.56 100 ARG A CA 1
ATOM 807 C C . ARG A 1 100 ? 11.943 -6.059 7.977 1.00 81.56 100 ARG A C 1
ATOM 809 O O . ARG A 1 100 ? 11.970 -7.201 7.520 1.00 81.56 100 ARG A O 1
ATOM 816 N N . TYR A 1 101 ? 12.755 -5.113 7.526 1.00 73.06 101 TYR A N 1
ATOM 817 C CA . TYR A 1 101 ? 13.827 -5.365 6.566 1.00 73.06 101 TYR A CA 1
ATOM 818 C C . TYR A 1 101 ? 14.925 -6.241 7.176 1.00 73.06 101 TYR A C 1
ATOM 820 O O . TYR A 1 101 ? 15.507 -7.068 6.471 1.00 73.06 101 TYR A O 1
ATOM 828 N N . THR A 1 102 ? 15.149 -6.119 8.486 1.00 76.38 102 THR A N 1
ATOM 829 C CA . THR A 1 102 ? 16.088 -6.954 9.251 1.00 76.38 102 THR A CA 1
ATOM 830 C C . THR A 1 102 ? 15.768 -8.446 9.237 1.00 76.38 102 THR A C 1
ATOM 832 O O . THR A 1 102 ? 16.696 -9.242 9.333 1.00 76.38 102 THR A O 1
ATOM 835 N N . GLU A 1 103 ? 14.511 -8.851 9.031 1.00 67.62 103 GLU A N 1
ATOM 836 C CA . GLU A 1 103 ? 14.143 -10.274 8.923 1.00 67.62 103 GLU A CA 1
ATOM 837 C C . GLU A 1 103 ? 14.793 -10.972 7.721 1.00 67.62 103 GLU A C 1
ATOM 839 O O . GLU A 1 103 ? 15.003 -12.177 7.756 1.00 67.62 103 GLU A O 1
ATOM 844 N N . ASN A 1 104 ? 15.108 -10.226 6.655 1.00 58.47 104 ASN A N 1
ATOM 845 C CA . ASN A 1 104 ? 15.683 -10.779 5.422 1.00 58.47 104 ASN A CA 1
ATOM 846 C C . ASN A 1 104 ? 17.113 -10.288 5.149 1.00 58.47 104 ASN A C 1
ATOM 848 O O . ASN A 1 104 ? 17.763 -10.769 4.225 1.00 58.47 104 ASN A O 1
ATOM 852 N N . ASN A 1 105 ? 17.579 -9.274 5.882 1.00 64.50 105 ASN A N 1
ATOM 853 C CA . ASN A 1 105 ? 18.915 -8.706 5.748 1.00 64.50 105 ASN A CA 1
ATOM 854 C C . ASN A 1 105 ? 19.347 -8.112 7.106 1.00 64.50 105 ASN A C 1
ATOM 856 O O . ASN A 1 105 ? 19.103 -6.929 7.361 1.00 64.50 105 ASN A O 1
ATOM 860 N N . PRO A 1 106 ? 19.961 -8.916 7.994 1.00 67.56 106 PRO A N 1
ATOM 861 C CA . PRO A 1 106 ? 20.289 -8.499 9.362 1.00 67.56 106 PRO A CA 1
ATOM 862 C C . PRO A 1 106 ? 21.447 -7.485 9.436 1.00 67.56 106 PRO A C 1
ATOM 864 O O . PRO A 1 106 ? 21.779 -6.979 10.516 1.00 67.56 106 PRO A O 1
ATOM 867 N N . HIS A 1 107 ? 22.074 -7.165 8.300 1.00 77.94 107 HIS A N 1
ATOM 868 C CA . HIS A 1 107 ? 23.179 -6.219 8.233 1.00 77.94 107 HIS A CA 1
ATOM 869 C C . HIS A 1 107 ? 22.742 -4.788 8.594 1.00 77.94 107 HIS A C 1
ATOM 871 O O . HIS A 1 107 ? 21.556 -4.449 8.650 1.00 77.94 107 HIS A O 1
ATOM 877 N N . LEU A 1 108 ? 23.731 -3.921 8.836 1.00 75.69 108 LEU A N 1
ATOM 878 C CA . LEU A 1 108 ? 23.543 -2.529 9.261 1.00 75.69 108 LEU A CA 1
ATOM 879 C C . LEU A 1 108 ? 22.555 -1.759 8.367 1.00 75.69 108 LEU A C 1
ATOM 881 O O . LEU A 1 108 ? 21.721 -1.012 8.870 1.00 75.69 108 LEU A O 1
ATOM 885 N N . ILE A 1 109 ? 22.597 -2.004 7.055 1.00 77.69 109 ILE A N 1
ATOM 886 C CA . ILE A 1 109 ? 21.699 -1.385 6.071 1.00 77.69 109 ILE A CA 1
ATOM 887 C C . ILE A 1 109 ? 20.231 -1.714 6.375 1.00 77.69 109 ILE A C 1
ATOM 889 O O . ILE A 1 109 ? 19.392 -0.816 6.362 1.00 77.69 109 ILE A O 1
ATOM 893 N N . GLY A 1 110 ? 19.913 -2.969 6.712 1.00 78.00 110 GLY A N 1
ATOM 894 C CA . GLY A 1 110 ? 18.552 -3.375 7.070 1.00 78.00 110 GLY A CA 1
ATOM 895 C C . GLY A 1 110 ? 18.043 -2.641 8.310 1.00 78.00 110 GLY A C 1
ATOM 896 O O . GLY A 1 110 ? 16.936 -2.105 8.298 1.00 78.00 110 GLY A O 1
ATOM 897 N N . ARG A 1 111 ? 18.889 -2.520 9.343 1.00 80.62 111 ARG A N 1
ATOM 898 C CA . ARG A 1 111 ? 18.576 -1.764 10.571 1.00 80.62 111 ARG A CA 1
ATOM 899 C C . ARG A 1 111 ? 18.357 -0.273 10.303 1.00 80.62 111 ARG A C 1
ATOM 901 O O . ARG A 1 111 ? 17.435 0.322 10.861 1.00 80.62 111 ARG A O 1
ATOM 908 N N . LEU A 1 112 ? 19.179 0.330 9.444 1.00 84.19 112 LEU A N 1
ATOM 909 C CA . LEU A 1 112 ? 19.036 1.733 9.048 1.00 84.19 112 LEU A CA 1
ATOM 910 C C . LEU A 1 112 ? 17.738 1.973 8.269 1.00 84.19 112 LEU A C 1
ATOM 912 O O . LEU A 1 112 ? 17.034 2.941 8.559 1.00 84.19 112 LEU A O 1
ATOM 916 N N . MET A 1 113 ? 17.385 1.082 7.336 1.00 83.00 113 MET A N 1
ATOM 917 C CA . MET A 1 113 ? 16.123 1.167 6.594 1.00 83.00 113 MET A CA 1
ATOM 918 C C . MET A 1 113 ? 14.915 1.011 7.521 1.00 83.00 113 MET A C 1
ATOM 920 O O . MET A 1 113 ? 13.997 1.827 7.446 1.00 83.00 113 MET A 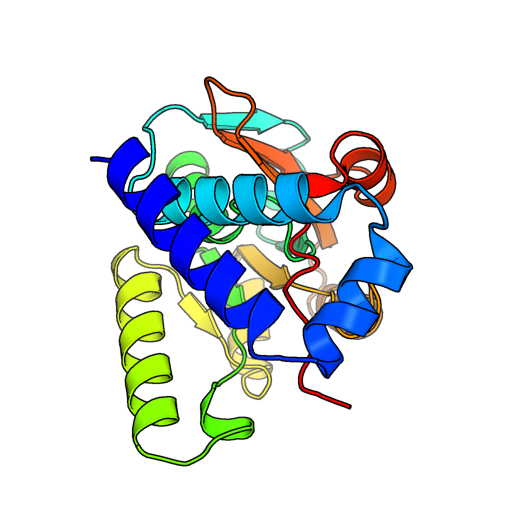O 1
ATOM 924 N N . ASP A 1 114 ? 14.933 0.033 8.433 1.00 84.56 114 ASP A N 1
ATOM 925 C CA . ASP A 1 114 ? 13.875 -0.148 9.435 1.00 84.56 114 ASP A CA 1
ATOM 926 C C . ASP A 1 114 ? 13.679 1.125 10.270 1.00 84.56 114 ASP A C 1
ATOM 928 O O . ASP A 1 114 ? 12.559 1.629 10.380 1.00 84.56 114 ASP A O 1
ATOM 932 N N . LYS A 1 115 ? 14.771 1.711 10.784 1.00 85.50 115 LYS A N 1
ATOM 933 C CA . LYS A 1 115 ? 14.723 2.958 11.563 1.00 85.50 115 LYS A CA 1
ATOM 934 C C . LYS A 1 115 ? 14.194 4.132 10.735 1.00 85.50 115 LYS A C 1
ATOM 936 O O . LYS A 1 115 ? 13.331 4.870 11.209 1.00 85.50 115 LYS A O 1
ATOM 941 N N . PHE A 1 116 ? 14.678 4.302 9.505 1.00 86.62 116 PHE A N 1
ATOM 942 C CA . PHE A 1 116 ? 14.241 5.377 8.614 1.00 86.62 116 PHE A CA 1
ATOM 943 C C . PHE A 1 116 ? 12.743 5.286 8.306 1.00 86.62 116 PHE A C 1
ATOM 945 O O . PHE A 1 116 ? 12.012 6.255 8.518 1.00 86.62 116 PHE A O 1
ATOM 952 N N . PHE A 1 117 ? 12.264 4.121 7.858 1.00 84.12 117 PHE A N 1
ATOM 953 C CA . PHE A 1 117 ? 10.854 3.940 7.518 1.00 84.12 117 PHE A CA 1
ATOM 954 C C . PHE A 1 117 ? 9.947 4.024 8.739 1.00 84.12 117 PHE A C 1
ATOM 956 O O . PHE A 1 117 ? 8.854 4.581 8.636 1.00 84.12 117 PHE A O 1
ATOM 963 N N . TYR A 1 118 ? 10.391 3.514 9.890 1.00 86.00 118 TYR A N 1
ATOM 964 C CA . TYR A 1 118 ? 9.661 3.671 11.142 1.00 86.00 118 TYR A CA 1
ATOM 965 C C . TYR A 1 118 ? 9.478 5.152 11.481 1.00 86.00 118 TYR A C 1
ATOM 967 O O . TYR A 1 118 ? 8.348 5.594 11.677 1.00 86.00 118 TYR A O 1
ATOM 975 N N . ILE A 1 119 ? 10.555 5.946 11.471 1.00 85.44 119 ILE A N 1
ATOM 976 C CA . ILE A 1 119 ? 10.487 7.393 11.728 1.00 85.44 119 ILE A CA 1
ATOM 977 C C . ILE A 1 119 ? 9.582 8.079 10.700 1.00 85.44 119 ILE A C 1
ATOM 979 O O . ILE A 1 119 ? 8.715 8.870 11.064 1.00 85.44 119 ILE A O 1
ATOM 983 N N . TRP A 1 120 ? 9.741 7.770 9.414 1.00 84.81 120 TRP A N 1
ATOM 984 C CA . TRP A 1 120 ? 8.960 8.402 8.355 1.00 84.81 120 TRP A CA 1
ATOM 985 C C . TRP A 1 120 ? 7.453 8.131 8.481 1.00 84.81 120 TRP A C 1
ATOM 987 O O . TRP A 1 120 ? 6.655 9.063 8.364 1.00 84.81 120 TRP A O 1
ATOM 997 N N . ARG A 1 121 ? 7.060 6.889 8.791 1.00 85.38 121 ARG A N 1
ATOM 998 C CA . ARG A 1 121 ? 5.653 6.493 8.979 1.00 85.38 121 ARG A CA 1
ATOM 999 C C . ARG A 1 121 ? 5.071 7.038 10.287 1.00 85.38 121 ARG A C 1
ATOM 1001 O O . ARG A 1 121 ? 3.955 7.554 10.292 1.00 85.38 121 ARG A O 1
ATOM 1008 N N . THR A 1 122 ? 5.828 6.996 11.384 1.00 83.38 122 THR A N 1
ATOM 1009 C CA . THR A 1 122 ? 5.352 7.437 12.712 1.00 83.38 122 THR A CA 1
ATOM 1010 C C . THR A 1 122 ? 5.296 8.954 12.883 1.00 83.38 122 THR A C 1
ATOM 1012 O O . THR A 1 122 ? 4.487 9.432 13.678 1.00 83.38 122 THR A O 1
ATOM 1015 N N . ARG A 1 123 ? 6.047 9.737 12.087 1.00 80.19 123 ARG A N 1
ATOM 1016 C CA . ARG A 1 123 ? 5.957 11.216 12.048 1.00 80.19 123 ARG A CA 1
ATOM 1017 C C . ARG A 1 123 ? 4.527 11.740 11.894 1.00 80.19 123 ARG A C 1
ATOM 1019 O O . ARG A 1 123 ? 4.243 12.865 12.287 1.00 80.19 123 ARG A O 1
ATOM 1026 N N . LYS A 1 124 ? 3.623 10.933 11.336 1.00 76.31 124 LYS A N 1
ATOM 1027 C CA . LYS A 1 124 ? 2.219 11.282 11.102 1.00 76.31 124 LYS A CA 1
ATOM 1028 C C . LYS A 1 124 ? 1.260 10.601 12.085 1.00 76.31 124 LYS A C 1
ATOM 1030 O O . LYS A 1 124 ? 0.143 10.302 11.704 1.00 76.31 124 LYS A O 1
ATOM 1035 N N . LYS A 1 125 ? 1.694 10.291 13.316 1.00 84.75 125 LYS A N 1
ATOM 1036 C CA . LYS A 1 125 ? 0.883 9.605 14.351 1.00 84.75 125 LYS A CA 1
ATOM 1037 C C . LYS A 1 125 ? 0.291 8.254 13.904 1.00 84.75 125 LYS A C 1
ATOM 1039 O O . LYS A 1 125 ? -0.673 7.774 14.497 1.00 84.75 125 LYS A O 1
ATOM 1044 N N . VAL A 1 126 ? 0.862 7.632 12.873 1.00 91.75 126 VAL A N 1
ATOM 1045 C CA . VAL A 1 126 ? 0.471 6.298 12.404 1.00 91.75 126 VAL A CA 1
ATOM 1046 C C . VAL A 1 126 ? 1.108 5.260 13.316 1.00 91.75 126 VAL A C 1
ATOM 1048 O O . VAL A 1 126 ? 2.312 5.318 13.578 1.00 91.75 126 VAL A O 1
ATOM 1051 N N . LYS A 1 127 ? 0.318 4.290 13.782 1.00 94.56 127 LYS A N 1
ATOM 1052 C CA . LYS A 1 127 ? 0.837 3.160 14.559 1.00 94.56 127 LYS A CA 1
ATOM 1053 C C . LYS A 1 127 ? 1.405 2.118 13.602 1.00 94.56 127 LYS A C 1
ATOM 1055 O O . LYS A 1 127 ? 0.713 1.647 12.705 1.00 94.56 127 LYS A O 1
ATOM 1060 N N . VAL A 1 128 ? 2.671 1.767 13.778 1.00 93.94 128 VAL A N 1
ATOM 1061 C CA . VAL A 1 128 ? 3.319 0.711 12.996 1.00 93.94 128 VAL A CA 1
ATOM 1062 C C . VAL A 1 128 ? 3.252 -0.578 13.799 1.00 93.94 128 VAL A C 1
ATOM 1064 O O . VAL A 1 128 ? 3.669 -0.595 14.955 1.00 93.94 128 VAL A O 1
ATOM 1067 N N . PHE A 1 129 ? 2.725 -1.630 13.183 1.00 95.06 129 PHE A N 1
ATOM 1068 C CA . PHE A 1 129 ? 2.680 -2.976 13.735 1.00 95.06 129 PHE A CA 1
ATOM 1069 C C . PHE A 1 129 ? 3.545 -3.914 12.905 1.00 95.06 129 PHE A C 1
ATOM 1071 O O . PHE A 1 129 ? 3.618 -3.790 11.679 1.00 95.06 129 PHE A O 1
ATOM 1078 N N . TYR A 1 130 ? 4.138 -4.891 13.575 1.00 91.75 130 TYR A N 1
ATOM 1079 C CA . TYR A 1 130 ? 4.880 -5.977 12.949 1.00 91.75 130 TYR A CA 1
ATOM 1080 C C . TYR A 1 130 ? 4.093 -7.302 13.005 1.00 91.75 130 TYR A C 1
ATOM 1082 O O . TYR A 1 130 ? 3.184 -7.441 13.828 1.00 91.75 130 TYR A O 1
ATOM 1090 N N . PRO A 1 131 ? 4.388 -8.288 12.130 1.00 89.12 131 PRO A N 1
ATOM 1091 C CA . PRO A 1 131 ? 3.619 -9.535 12.048 1.00 89.12 131 PRO A CA 1
ATOM 1092 C C . PRO A 1 131 ? 3.603 -10.369 13.338 1.00 89.12 131 PRO A C 1
ATOM 1094 O O . PRO A 1 131 ? 2.668 -11.135 13.552 1.00 89.12 131 PRO A O 1
ATOM 1097 N N . ASP A 1 132 ? 4.624 -10.222 14.180 1.00 90.12 132 ASP A N 1
ATOM 1098 C CA . ASP A 1 132 ? 4.771 -10.846 15.499 1.00 90.12 132 ASP A CA 1
ATOM 1099 C C . ASP A 1 132 ? 3.908 -10.176 16.588 1.00 90.12 132 ASP A C 1
ATOM 1101 O O . ASP A 1 132 ? 3.661 -10.757 17.641 1.00 90.12 132 ASP A O 1
ATOM 1105 N N . GLU A 1 133 ? 3.371 -8.980 16.342 1.00 93.75 133 GLU A N 1
ATOM 1106 C CA . GLU A 1 133 ? 2.670 -8.169 17.345 1.00 93.75 133 GLU A CA 1
ATOM 1107 C C . GLU A 1 133 ? 1.145 -8.372 17.359 1.00 93.75 133 GLU A C 1
ATOM 1109 O O . GLU A 1 133 ? 0.378 -7.435 17.606 1.00 93.75 133 GLU A O 1
ATOM 1114 N N . VAL A 1 134 ? 0.682 -9.604 17.131 1.00 93.44 134 VAL A N 1
ATOM 1115 C CA . VAL A 1 134 ? -0.749 -9.937 16.986 1.00 93.44 134 VAL A CA 1
ATOM 1116 C C . VAL A 1 134 ? -1.588 -9.409 18.156 1.00 93.44 134 VAL A C 1
ATOM 1118 O O . VAL A 1 134 ? -2.612 -8.766 17.938 1.00 93.44 134 VAL A O 1
ATOM 1121 N N . PHE A 1 135 ? -1.133 -9.576 19.401 1.00 95.62 135 PHE A N 1
ATOM 1122 C CA . PHE A 1 135 ? -1.854 -9.073 20.578 1.00 95.62 135 PHE A CA 1
ATOM 1123 C C . PHE A 1 135 ? -2.006 -7.545 20.598 1.00 95.62 135 PHE A C 1
ATOM 1125 O O . PHE A 1 135 ? -3.039 -7.031 21.037 1.00 95.62 135 PHE A O 1
ATOM 1132 N N . LYS A 1 136 ? -1.002 -6.801 20.110 1.00 97.06 136 LYS A N 1
ATOM 1133 C CA . LYS A 1 136 ? -1.078 -5.335 20.018 1.00 97.06 136 LYS A CA 1
ATOM 1134 C C . LYS A 1 136 ? -2.081 -4.917 18.945 1.00 97.06 136 LYS A C 1
ATOM 1136 O O . LYS A 1 136 ? -2.860 -3.997 19.189 1.00 97.06 136 LYS A O 1
ATOM 1141 N N . ILE A 1 137 ? -2.104 -5.626 17.814 1.00 97.25 137 ILE A N 1
ATOM 1142 C CA . ILE A 1 137 ? -3.065 -5.404 16.726 1.00 97.25 137 ILE A CA 1
ATOM 1143 C C . ILE A 1 137 ? -4.496 -5.669 17.213 1.00 97.25 137 ILE A C 1
ATOM 1145 O O . ILE A 1 137 ? -5.369 -4.822 17.041 1.00 97.25 137 ILE A O 1
ATOM 1149 N N . VAL A 1 138 ? -4.736 -6.791 17.900 1.00 96.81 138 VAL A N 1
ATOM 1150 C CA . VAL A 1 138 ? -6.056 -7.124 18.467 1.00 96.81 138 VAL A CA 1
ATOM 1151 C C . VAL A 1 138 ? -6.516 -6.045 19.451 1.00 96.81 138 VAL A C 1
ATOM 1153 O O . VAL A 1 138 ? -7.641 -5.559 19.360 1.00 96.81 138 VAL A O 1
ATOM 1156 N N . ARG A 1 139 ? -5.647 -5.613 20.376 1.00 97.31 139 ARG A N 1
ATOM 1157 C CA . ARG A 1 139 ? -5.974 -4.545 21.337 1.00 97.31 139 ARG A CA 1
ATOM 1158 C C . ARG A 1 139 ? -6.279 -3.219 20.640 1.00 97.31 139 ARG A C 1
ATOM 1160 O O . ARG A 1 139 ? -7.140 -2.475 21.098 1.00 97.31 139 ARG A O 1
ATOM 1167 N N . PHE A 1 140 ? -5.561 -2.911 19.567 1.00 97.75 140 PHE A N 1
ATOM 1168 C CA . PHE A 1 140 ? -5.777 -1.713 18.767 1.00 97.75 140 PHE A CA 1
ATOM 1169 C C . PHE A 1 140 ? -7.139 -1.729 18.061 1.00 97.75 140 PHE A C 1
ATOM 1171 O O . PHE A 1 140 ? -7.883 -0.755 18.156 1.00 97.75 140 PHE A O 1
ATOM 1178 N N . LEU A 1 141 ? -7.491 -2.854 17.438 1.00 96.94 141 LEU A N 1
ATOM 1179 C CA . LEU A 1 141 ? -8.786 -3.058 16.790 1.00 96.94 141 LEU A CA 1
ATOM 1180 C C . LEU A 1 141 ? -9.947 -2.982 17.789 1.00 96.94 141 LEU A C 1
ATOM 1182 O O . LEU A 1 141 ? -10.912 -2.268 17.543 1.00 96.94 141 LEU A O 1
ATOM 1186 N N . LYS A 1 142 ? -9.815 -3.606 18.969 1.00 95.31 142 LYS A N 1
ATOM 1187 C CA . LYS A 1 142 ? -10.820 -3.528 20.048 1.00 95.31 142 LYS A CA 1
ATOM 1188 C C . LYS A 1 142 ? -11.072 -2.106 20.566 1.00 95.31 142 LYS A C 1
ATOM 1190 O O . LYS A 1 142 ? -12.126 -1.846 21.130 1.00 95.31 142 LYS A O 1
ATOM 1195 N N . LYS A 1 143 ? -10.125 -1.180 20.381 1.00 96.06 143 LYS A N 1
ATOM 1196 C CA . LYS A 1 143 ? -10.285 0.248 20.718 1.00 96.06 143 LYS A CA 1
ATOM 1197 C C . LYS A 1 143 ? -10.944 1.066 19.595 1.00 96.06 143 LYS A C 1
ATOM 1199 O O . LYS A 1 143 ? -10.989 2.289 19.687 1.00 96.06 143 LYS A O 1
ATOM 1204 N N . GLY A 1 144 ? -11.416 0.417 18.529 1.00 95.94 144 GLY A N 1
ATOM 1205 C CA . GLY A 1 144 ? -12.047 1.070 17.381 1.00 95.94 144 GLY A CA 1
ATOM 1206 C C . GLY A 1 144 ? -11.060 1.747 16.425 1.00 95.94 144 GLY A C 1
ATOM 1207 O O . GLY A 1 144 ? -11.427 2.710 15.744 1.00 95.94 144 GLY A O 1
ATOM 1208 N N . GLY A 1 145 ? -9.803 1.285 16.406 1.00 96.94 145 GLY A N 1
ATOM 1209 C CA . GLY A 1 145 ? -8.791 1.713 15.441 1.00 96.94 145 GLY A CA 1
ATOM 1210 C C . GLY A 1 145 ? -9.011 1.101 14.055 1.00 96.94 145 GLY A C 1
ATOM 1211 O O . GLY A 1 145 ? -9.610 0.034 13.922 1.00 96.94 145 GLY A O 1
ATOM 1212 N N . ILE A 1 146 ? -8.500 1.766 13.018 1.00 97.25 146 ILE A N 1
ATOM 1213 C CA . ILE A 1 146 ? -8.502 1.241 11.646 1.00 97.25 146 ILE A CA 1
ATOM 1214 C C . ILE A 1 146 ? -7.128 0.648 11.363 1.00 97.25 146 ILE A C 1
ATOM 1216 O O . ILE A 1 146 ? -6.117 1.350 11.413 1.00 97.25 146 ILE A O 1
ATOM 1220 N N . PHE A 1 147 ? -7.076 -0.653 11.102 1.00 97.62 147 PHE A N 1
ATOM 1221 C CA . PHE A 1 147 ? -5.843 -1.374 10.806 1.00 97.62 147 PHE A CA 1
ATOM 1222 C C . PHE A 1 147 ? -5.754 -1.648 9.312 1.00 97.62 147 PHE A C 1
ATOM 1224 O O . PHE A 1 147 ? -6.688 -2.191 8.738 1.00 97.62 147 PHE A O 1
ATOM 1231 N N . ALA A 1 148 ? -4.634 -1.320 8.680 1.00 96.75 148 ALA A N 1
ATOM 1232 C CA . ALA A 1 148 ? -4.431 -1.588 7.270 1.00 96.75 148 ALA A CA 1
ATOM 1233 C C . ALA A 1 148 ? -3.272 -2.547 7.014 1.00 96.75 148 ALA A C 1
ATOM 1235 O O . ALA A 1 148 ? -2.213 -2.456 7.642 1.00 96.75 148 ALA A O 1
ATOM 1236 N N . ALA A 1 149 ? -3.455 -3.440 6.047 1.00 96.50 149 ALA A N 1
ATOM 1237 C CA . ALA A 1 149 ? -2.440 -4.405 5.658 1.00 96.50 149 ALA A CA 1
ATOM 1238 C C . ALA A 1 149 ? -2.374 -4.584 4.139 1.00 96.50 149 ALA A C 1
ATOM 1240 O O . ALA A 1 149 ? -3.392 -4.623 3.451 1.00 96.50 149 ALA A O 1
ATOM 1241 N N . LEU A 1 150 ? -1.154 -4.756 3.629 1.00 95.06 150 LEU A N 1
ATOM 1242 C CA . LEU A 1 150 ? -0.936 -5.233 2.268 1.00 95.06 150 LEU A CA 1
ATOM 1243 C C . LEU A 1 150 ? -0.961 -6.763 2.260 1.00 95.06 150 LEU A C 1
ATOM 1245 O O . LEU A 1 150 ? -0.199 -7.407 2.995 1.00 95.06 150 LEU A O 1
ATOM 1249 N N . VAL A 1 151 ? -1.850 -7.343 1.456 1.00 94.62 151 VAL A N 1
ATOM 1250 C CA . VAL A 1 151 ? -2.098 -8.792 1.423 1.00 94.62 151 VAL A CA 1
ATOM 1251 C C . VAL A 1 151 ? -1.392 -9.513 0.288 1.00 94.62 151 VAL A C 1
ATOM 1253 O O . VAL A 1 151 ? -1.363 -10.746 0.279 1.00 94.62 151 VAL A O 1
ATOM 1256 N N . ASP A 1 152 ? -0.779 -8.779 -0.629 1.00 91.62 152 ASP A N 1
ATOM 1257 C CA . ASP A 1 152 ? -0.007 -9.363 -1.706 1.00 91.62 152 ASP A CA 1
ATOM 1258 C C . ASP A 1 152 ? 1.377 -9.839 -1.244 1.00 91.62 152 ASP A C 1
ATOM 1260 O O . ASP A 1 152 ? 1.923 -9.506 -0.177 1.00 91.62 152 ASP A O 1
ATOM 1264 N N . GLY A 1 153 ? 1.919 -10.726 -2.065 1.00 85.38 153 GLY A N 1
ATOM 1265 C CA . GLY A 1 153 ? 3.190 -11.389 -1.878 1.00 85.38 153 GLY A CA 1
ATOM 1266 C C . GLY A 1 153 ? 3.686 -11.921 -3.220 1.00 85.38 153 GLY A C 1
ATOM 1267 O O . GLY A 1 153 ? 3.872 -11.155 -4.161 1.00 85.38 153 GLY A O 1
ATOM 1268 N N . ASP A 1 154 ? 3.898 -13.232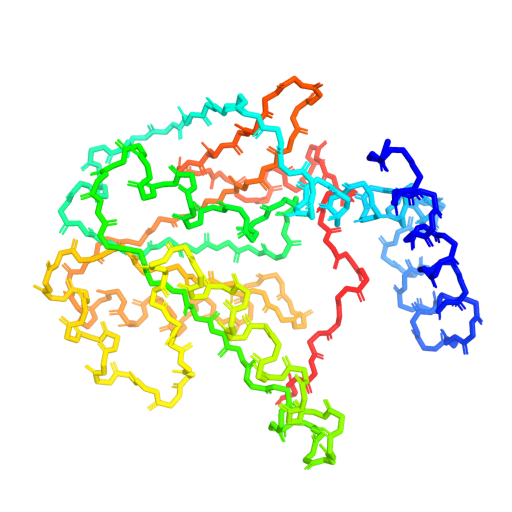 -3.318 1.00 80.81 154 ASP A N 1
ATOM 1269 C CA . ASP A 1 154 ? 4.168 -13.881 -4.611 1.00 80.81 154 ASP A CA 1
ATOM 1270 C C . ASP A 1 154 ? 2.911 -13.958 -5.499 1.00 80.81 154 ASP A C 1
ATOM 1272 O O . ASP A 1 154 ? 2.995 -13.966 -6.733 1.00 80.81 154 ASP A O 1
ATOM 1276 N N . THR A 1 155 ? 1.738 -13.942 -4.862 1.00 86.31 155 THR A N 1
ATOM 1277 C CA . THR A 1 155 ? 0.416 -13.782 -5.478 1.00 86.31 155 THR A CA 1
ATOM 1278 C C . THR A 1 155 ? -0.274 -12.531 -4.923 1.00 86.31 155 THR A C 1
ATOM 1280 O O . THR A 1 155 ? 0.093 -12.041 -3.851 1.00 86.31 155 THR A O 1
ATOM 1283 N N . LEU A 1 156 ? -1.286 -12.014 -5.631 1.00 88.12 156 LEU A N 1
ATOM 1284 C CA . LEU A 1 156 ? -2.016 -10.797 -5.236 1.00 88.12 156 LEU A CA 1
ATOM 1285 C C . LEU A 1 156 ? -2.709 -10.919 -3.867 1.00 88.12 156 LEU A C 1
ATOM 1287 O O . LEU A 1 156 ? -2.852 -9.930 -3.161 1.00 88.12 156 LEU A O 1
ATOM 1291 N N . TYR A 1 157 ? -3.071 -12.134 -3.451 1.00 93.25 157 TYR A N 1
ATOM 1292 C CA . TYR A 1 157 ? -3.828 -12.384 -2.218 1.00 93.25 157 TYR A CA 1
ATOM 1293 C C . TYR A 1 157 ? -3.113 -13.339 -1.253 1.00 93.25 157 TYR A C 1
ATOM 1295 O O . TYR A 1 157 ? -3.749 -13.991 -0.424 1.00 93.25 157 TYR A O 1
ATOM 1303 N N . ALA A 1 158 ? -1.781 -13.425 -1.338 1.00 91.06 158 ALA A N 1
ATOM 1304 C CA . ALA A 1 158 ? -0.959 -14.386 -0.594 1.00 91.06 158 ALA A CA 1
ATOM 1305 C C . ALA A 1 158 ? -1.235 -14.419 0.923 1.00 91.06 158 ALA A C 1
ATOM 1307 O O . ALA A 1 158 ? -1.131 -15.467 1.562 1.00 91.06 158 ALA A O 1
ATOM 1308 N N . LYS A 1 159 ? -1.583 -13.275 1.519 1.00 92.56 159 LYS A N 1
ATOM 1309 C CA . LYS A 1 159 ? -1.788 -13.119 2.966 1.00 92.56 159 LYS A CA 1
ATOM 1310 C C . LYS A 1 159 ? -3.249 -12.867 3.343 1.00 92.56 159 LYS A C 1
ATOM 1312 O O . LYS A 1 159 ? -3.530 -12.758 4.536 1.00 92.56 159 LYS A O 1
ATOM 1317 N N . LEU A 1 160 ? -4.175 -12.817 2.380 1.00 95.50 160 LEU A N 1
ATOM 1318 C CA . LEU A 1 160 ? -5.571 -12.433 2.622 1.00 95.50 160 LEU A CA 1
ATOM 1319 C C . LEU A 1 160 ? -6.243 -13.340 3.660 1.00 95.50 160 LEU A C 1
ATOM 1321 O O . LEU A 1 160 ? -6.763 -12.842 4.654 1.00 95.50 160 LEU A O 1
ATOM 1325 N N . LYS A 1 161 ? -6.085 -14.666 3.537 1.00 96.19 161 LYS A N 1
ATOM 1326 C CA . LYS A 1 161 ? -6.626 -15.643 4.504 1.00 96.19 161 LYS A CA 1
ATOM 1327 C C . LYS A 1 161 ? -6.201 -15.380 5.954 1.00 96.19 161 LYS A C 1
ATOM 1329 O O . LYS A 1 161 ? -6.942 -15.683 6.885 1.00 96.19 161 LYS A O 1
ATOM 1334 N N . LYS A 1 162 ? -4.992 -14.849 6.182 1.00 94.75 162 LYS A N 1
ATOM 1335 C CA . LYS A 1 162 ? -4.519 -14.509 7.539 1.00 94.75 162 LYS A CA 1
ATOM 1336 C C . LYS A 1 162 ? -5.237 -13.271 8.076 1.00 94.75 162 LYS A C 1
ATOM 1338 O O . LYS A 1 162 ? -5.583 -13.236 9.253 1.00 94.75 162 LYS A O 1
ATOM 1343 N N . ILE A 1 163 ? -5.484 -12.290 7.214 1.00 96.69 163 ILE A N 1
ATOM 1344 C CA . ILE A 1 163 ? -6.208 -11.068 7.567 1.00 96.69 163 ILE A CA 1
ATOM 1345 C C . ILE A 1 163 ? -7.702 -11.350 7.793 1.00 96.69 163 ILE A C 1
ATOM 1347 O O . ILE A 1 163 ? -8.265 -10.855 8.764 1.00 96.69 163 ILE A O 1
ATOM 1351 N N . GLU A 1 164 ? -8.319 -12.226 6.996 1.00 97.88 164 GLU A N 1
ATOM 1352 C CA . GLU A 1 164 ? -9.690 -12.715 7.222 1.00 97.88 164 GLU A CA 1
ATOM 1353 C C . GLU A 1 164 ? -9.841 -13.393 8.587 1.00 97.88 164 GLU A C 1
ATOM 1355 O O . GLU A 1 164 ? -10.785 -13.116 9.324 1.00 97.88 164 GLU A O 1
ATOM 1360 N N . LYS A 1 165 ? -8.884 -14.253 8.964 1.00 96.81 165 LYS A N 1
ATOM 1361 C CA . LYS A 1 165 ? -8.860 -14.875 10.297 1.00 96.81 165 LYS A CA 1
ATOM 1362 C C . LYS A 1 165 ? -8.775 -13.831 11.410 1.00 96.81 165 LYS A C 1
ATOM 1364 O O . LYS A 1 165 ? -9.480 -13.960 12.406 1.00 96.81 165 LYS A O 1
ATOM 1369 N N . LEU A 1 166 ? -7.946 -12.799 11.243 1.00 96.38 166 LEU A N 1
ATOM 1370 C CA . LEU A 1 166 ? -7.822 -11.709 12.213 1.00 96.38 166 LEU A CA 1
ATOM 1371 C C . LEU A 1 166 ? -9.118 -10.890 12.329 1.00 96.38 166 LEU A C 1
ATOM 1373 O O . LEU A 1 166 ? -9.532 -10.579 13.441 1.00 96.38 166 LEU A O 1
ATOM 1377 N N . SER A 1 167 ? -9.770 -10.571 11.208 1.00 97.12 167 SER A N 1
ATOM 1378 C CA . SER A 1 167 ? -11.072 -9.886 11.195 1.00 97.12 167 SER A CA 1
ATOM 1379 C C . SER A 1 167 ? -12.124 -10.682 11.967 1.00 97.12 167 SER A C 1
ATOM 1381 O O . SER A 1 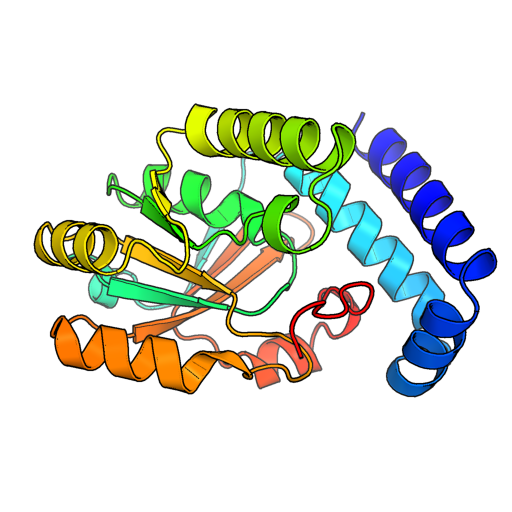167 ? -12.753 -10.133 12.872 1.00 97.12 167 SER A O 1
ATOM 1383 N N . LYS A 1 168 ? -12.236 -11.991 11.695 1.00 97.12 168 LYS A N 1
ATOM 1384 C CA . LYS A 1 168 ? -13.152 -12.897 12.406 1.00 97.12 168 LYS A CA 1
ATOM 1385 C C . LYS A 1 168 ? -12.847 -12.969 13.902 1.00 97.12 168 LYS A C 1
ATOM 1387 O O . LYS A 1 168 ? -13.763 -12.861 14.704 1.00 97.12 168 LYS A O 1
ATOM 1392 N N . LEU A 1 169 ? -11.571 -13.095 14.274 1.00 95.38 169 LEU A N 1
ATOM 1393 C CA . LEU A 1 169 ? -11.132 -13.140 15.674 1.00 95.38 169 LEU A CA 1
ATOM 1394 C C . LEU A 1 169 ? -11.467 -11.851 16.441 1.00 95.38 169 LEU A C 1
ATOM 1396 O O . LEU A 1 169 ? -11.772 -11.888 17.630 1.00 95.38 169 LEU A O 1
ATOM 1400 N N . CYS A 1 170 ? -11.365 -10.704 15.774 1.00 95.69 170 CYS A N 1
ATOM 1401 C CA . CYS A 1 170 ? -11.613 -9.400 16.375 1.00 95.69 170 CYS A CA 1
ATOM 1402 C C . CYS A 1 170 ? -13.079 -8.954 16.282 1.00 95.69 170 CYS A C 1
ATOM 1404 O O . CYS A 1 170 ? -13.407 -7.933 16.879 1.00 95.69 170 CYS A O 1
ATOM 1406 N N . HIS A 1 171 ? -13.929 -9.673 15.541 1.00 95.75 171 HIS A N 1
ATOM 1407 C CA . HIS A 1 171 ? -15.292 -9.255 15.190 1.00 95.75 171 HIS A CA 1
ATOM 1408 C C . HIS A 1 171 ? -15.350 -7.836 14.598 1.00 95.75 171 HIS A C 1
ATOM 1410 O O . HIS A 1 171 ? -16.223 -7.040 14.933 1.00 95.75 171 HIS A O 1
ATOM 1416 N N . VAL A 1 172 ? -14.393 -7.512 13.726 1.00 96.56 172 VAL A N 1
ATOM 1417 C CA . VAL A 1 172 ? -14.322 -6.221 13.022 1.00 96.56 172 VAL A CA 1
ATOM 1418 C C . VAL A 1 172 ? -14.484 -6.439 11.525 1.00 96.56 172 VAL A C 1
ATOM 1420 O O . VAL A 1 172 ? -14.038 -7.476 11.017 1.00 96.56 172 VAL A O 1
ATOM 1423 N N . PRO A 1 173 ? -15.077 -5.486 10.794 1.00 96.62 173 PRO A N 1
ATOM 1424 C CA . PRO A 1 173 ? -15.305 -5.673 9.376 1.00 96.62 173 PRO A CA 1
ATOM 1425 C C . PRO A 1 173 ? -13.984 -5.609 8.595 1.00 96.62 173 PRO A C 1
ATOM 1427 O O . PRO A 1 173 ? -12.997 -5.016 9.047 1.00 96.62 173 PRO A O 1
ATOM 1430 N N . LEU A 1 174 ? -13.955 -6.279 7.444 1.00 97.56 174 LEU A N 1
ATOM 1431 C CA . LEU A 1 174 ? -12.798 -6.379 6.559 1.00 97.56 174 LEU A CA 1
ATOM 1432 C C . LEU A 1 174 ? -13.176 -5.846 5.182 1.00 97.56 174 LEU A C 1
ATOM 1434 O O . LEU A 1 174 ? -14.008 -6.445 4.508 1.00 97.56 174 LEU A O 1
ATOM 1438 N N . HIS A 1 175 ? -12.514 -4.775 4.757 1.00 97.44 175 HIS A N 1
ATOM 1439 C CA . HIS A 1 175 ? -12.837 -4.079 3.517 1.00 97.44 175 HIS A CA 1
ATOM 1440 C C . HIS A 1 175 ? -11.629 -4.045 2.579 1.00 97.44 175 HIS A C 1
ATOM 1442 O O . HIS A 1 175 ? -10.526 -3.685 3.019 1.00 97.44 175 HIS A O 1
ATOM 1448 N N . PRO A 1 176 ? -11.794 -4.398 1.292 1.00 97.12 176 PRO A N 1
ATOM 1449 C CA . PRO A 1 176 ? -10.787 -4.083 0.294 1.00 97.12 176 PRO A CA 1
ATOM 1450 C C . PRO A 1 176 ? -10.686 -2.568 0.133 1.00 97.12 176 PRO A C 1
ATOM 1452 O O . PRO A 1 176 ? -11.674 -1.847 0.265 1.00 97.12 176 PRO A O 1
ATOM 1455 N N . PHE A 1 177 ? -9.497 -2.075 -0.191 1.00 96.69 177 PHE A N 1
ATOM 1456 C CA . PHE A 1 177 ? -9.334 -0.699 -0.629 1.00 96.69 177 PHE A CA 1
ATOM 1457 C C . PHE A 1 177 ? -8.248 -0.558 -1.692 1.00 96.69 177 PHE A C 1
ATOM 1459 O O . PHE A 1 177 ? -7.329 -1.377 -1.795 1.00 96.69 177 PHE A O 1
ATOM 1466 N N . ALA A 1 178 ? -8.311 0.540 -2.436 1.00 96.69 178 ALA A N 1
ATOM 1467 C CA . ALA A 1 178 ? -7.253 0.989 -3.328 1.00 96.69 178 ALA A CA 1
ATOM 1468 C C . ALA A 1 178 ? -6.974 2.475 -3.093 1.00 96.69 178 ALA A C 1
ATOM 1470 O O . ALA A 1 178 ? -7.885 3.252 -2.807 1.00 96.69 178 ALA A O 1
ATOM 1471 N N . LEU A 1 179 ? -5.705 2.874 -3.211 1.00 96.19 179 LEU A N 1
ATOM 1472 C CA . LEU A 1 179 ? -5.311 4.279 -3.189 1.00 96.19 179 LEU A CA 1
ATOM 1473 C C . LEU A 1 179 ? -4.430 4.603 -4.386 1.00 96.19 179 LEU A C 1
ATOM 1475 O O . LEU A 1 179 ? -3.318 4.093 -4.506 1.00 96.19 179 LEU A O 1
ATOM 1479 N N . TYR A 1 180 ? -4.901 5.505 -5.234 1.00 95.69 180 TYR A N 1
ATOM 1480 C CA . TYR A 1 180 ? -4.203 5.918 -6.445 1.00 95.69 180 TYR A CA 1
ATOM 1481 C C . TYR A 1 180 ? -4.390 7.411 -6.719 1.00 95.69 180 TYR A C 1
ATOM 1483 O O . TYR A 1 180 ? -5.152 8.091 -6.039 1.00 95.69 180 TYR A O 1
ATOM 1491 N N . TYR A 1 181 ? -3.683 7.940 -7.715 1.00 94.12 181 TYR A N 1
ATOM 1492 C CA . TYR A 1 181 ? -3.798 9.338 -8.131 1.00 94.12 181 TYR A CA 1
ATOM 1493 C C . TYR A 1 181 ? -4.421 9.424 -9.526 1.00 94.12 181 TYR A C 1
ATOM 1495 O O . TYR A 1 181 ? -3.926 8.794 -10.461 1.00 94.12 181 TYR A O 1
ATOM 1503 N N . ASP A 1 182 ? -5.510 10.174 -9.690 1.00 92.50 182 ASP A N 1
ATOM 1504 C CA . ASP A 1 182 ? -6.229 10.290 -10.974 1.00 92.50 182 ASP A CA 1
ATOM 1505 C C . ASP A 1 182 ? -5.646 11.362 -11.919 1.00 92.50 182 ASP A C 1
ATOM 1507 O O . ASP A 1 182 ? -6.056 11.459 -13.069 1.00 92.50 182 ASP A O 1
ATOM 1511 N N . GLY A 1 183 ? -4.657 12.135 -11.460 1.00 89.75 183 GLY A N 1
ATOM 1512 C CA . GLY A 1 183 ? -4.117 13.292 -12.183 1.00 89.75 183 GLY A CA 1
ATOM 1513 C C . GLY A 1 183 ? -4.411 14.628 -11.504 1.00 89.75 183 GLY A C 1
ATOM 1514 O O . GLY A 1 183 ? -3.665 15.577 -11.725 1.00 89.75 183 GLY A O 1
ATOM 1515 N N . ALA A 1 184 ? -5.422 14.673 -10.635 1.00 90.50 184 ALA A N 1
ATOM 1516 C CA . ALA A 1 184 ? -5.821 15.854 -9.877 1.00 90.50 184 ALA A CA 1
ATOM 1517 C C . ALA A 1 184 ? -5.964 15.576 -8.371 1.00 90.50 184 ALA A C 1
ATOM 1519 O O . ALA A 1 184 ? -5.622 16.429 -7.555 1.00 90.50 184 ALA A O 1
ATOM 1520 N N . ASN A 1 185 ? -6.435 14.391 -7.986 1.00 94.00 185 ASN A N 1
ATOM 1521 C CA . ASN A 1 185 ? -6.755 13.998 -6.619 1.00 94.00 185 ASN A CA 1
ATOM 1522 C C . ASN A 1 185 ? -6.147 12.635 -6.282 1.00 94.00 185 ASN A C 1
ATOM 1524 O O . ASN A 1 185 ? -6.070 11.736 -7.124 1.00 94.00 185 ASN A O 1
ATOM 1528 N N . TYR A 1 186 ? -5.790 12.448 -5.012 1.00 94.94 186 TYR A N 1
ATOM 1529 C CA . TYR A 1 186 ? -5.683 11.101 -4.459 1.00 94.94 186 TYR A CA 1
ATOM 1530 C C . TYR A 1 186 ? -7.075 10.521 -4.263 1.00 94.94 186 TYR A C 1
ATOM 1532 O O . TYR A 1 186 ? -7.907 11.127 -3.594 1.00 94.94 186 TYR A O 1
ATOM 1540 N N . ILE A 1 187 ? -7.314 9.346 -4.817 1.00 95.38 187 ILE A N 1
ATOM 1541 C CA . ILE A 1 187 ? -8.567 8.624 -4.693 1.00 95.38 187 ILE A CA 1
ATOM 1542 C C . ILE A 1 187 ? -8.349 7.445 -3.756 1.00 95.38 187 ILE A C 1
ATOM 1544 O O . ILE A 1 187 ? -7.528 6.579 -4.053 1.00 95.38 187 ILE A O 1
ATOM 1548 N N . ILE A 1 188 ? -9.074 7.424 -2.637 1.00 95.25 188 ILE A N 1
ATOM 1549 C CA . ILE A 1 188 ? -9.222 6.235 -1.793 1.00 95.25 188 ILE A CA 1
ATOM 1550 C C . ILE A 1 188 ? -10.576 5.617 -2.121 1.00 95.25 188 ILE A C 1
ATOM 1552 O O . ILE A 1 188 ? -11.600 6.239 -1.860 1.00 95.25 188 ILE A O 1
ATOM 1556 N N . GLU A 1 189 ? -10.587 4.405 -2.659 1.00 95.44 189 GLU A N 1
ATOM 1557 C CA . GLU A 1 189 ? -11.814 3.623 -2.815 1.00 95.44 189 GLU A CA 1
ATOM 1558 C C . GLU A 1 189 ? -11.867 2.565 -1.721 1.00 95.44 189 GLU A C 1
ATOM 1560 O O . GLU A 1 189 ? -10.994 1.699 -1.669 1.00 95.44 189 GLU A O 1
ATOM 1565 N N . ILE A 1 190 ? -12.864 2.649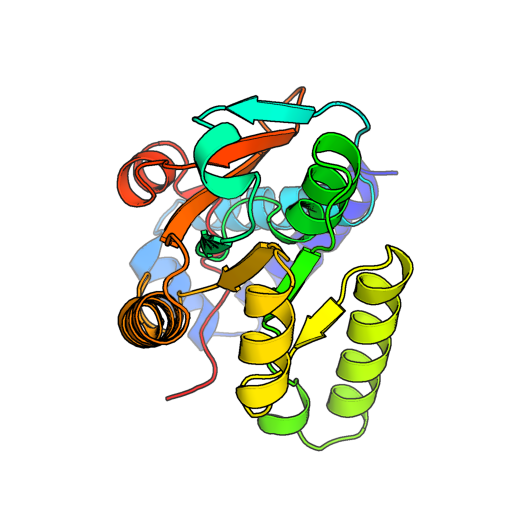 -0.845 1.00 95.19 190 ILE A N 1
ATOM 1566 C CA . ILE A 1 190 ? -13.200 1.614 0.138 1.00 95.19 190 ILE A CA 1
ATOM 1567 C C . ILE A 1 190 ? -14.241 0.691 -0.505 1.00 95.19 190 ILE A C 1
ATOM 1569 O O . ILE A 1 190 ? -15.085 1.156 -1.266 1.00 95.19 190 ILE A O 1
ATOM 1573 N N . ASP A 1 191 ? -14.164 -0.608 -0.221 1.00 95.50 191 ASP A N 1
ATOM 1574 C CA . ASP A 1 191 ? -15.026 -1.645 -0.805 1.00 95.50 191 ASP A CA 1
ATOM 1575 C C . ASP A 1 191 ? -14.879 -1.803 -2.323 1.00 95.50 191 ASP A C 1
ATOM 1577 O O . ASP A 1 191 ? -15.782 -2.260 -3.023 1.00 95.50 191 ASP A O 1
ATOM 1581 N N . CYS A 1 192 ? -13.703 -1.461 -2.853 1.00 94.88 192 CYS A N 1
ATOM 1582 C CA . CYS A 1 192 ? -13.428 -1.604 -4.274 1.00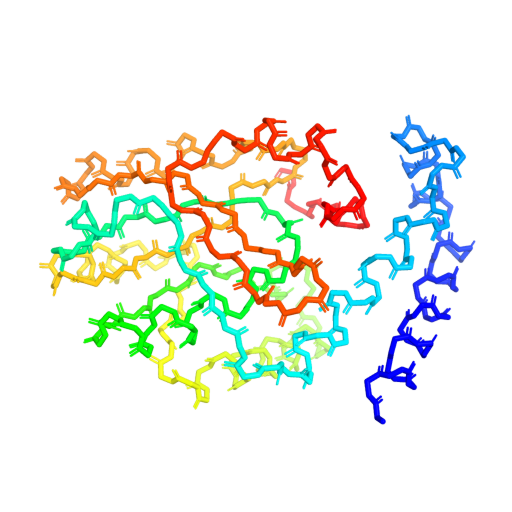 94.88 192 CYS A CA 1
ATOM 1583 C C . CYS A 1 192 ? -13.254 -3.074 -4.690 1.00 94.88 192 CYS A C 1
ATOM 1585 O O . CYS A 1 192 ? -12.689 -3.896 -3.960 1.00 94.88 192 CYS A O 1
ATOM 1587 N N . ASN A 1 193 ? -13.604 -3.381 -5.939 1.00 95.50 193 ASN A N 1
ATOM 1588 C CA . ASN A 1 193 ? -13.151 -4.602 -6.599 1.00 95.50 193 ASN A CA 1
ATOM 1589 C C . ASN A 1 193 ? -11.679 -4.436 -7.026 1.00 95.50 193 ASN A C 1
ATOM 1591 O O . ASN A 1 193 ? -11.408 -3.859 -8.081 1.00 95.50 193 ASN A O 1
ATOM 1595 N N . ILE A 1 194 ? -10.734 -4.938 -6.219 1.00 94.94 194 ILE A N 1
ATOM 1596 C CA . ILE A 1 194 ? -9.283 -4.806 -6.462 1.00 94.94 194 ILE A CA 1
ATOM 1597 C C . ILE A 1 194 ? -8.886 -5.341 -7.846 1.00 94.94 194 ILE A C 1
ATOM 1599 O O . ILE A 1 194 ? -8.111 -4.688 -8.544 1.00 94.94 194 ILE A O 1
ATOM 1603 N N . ASP A 1 195 ? -9.440 -6.478 -8.280 1.00 95.00 195 ASP A N 1
ATOM 1604 C CA . ASP A 1 195 ? -9.147 -7.045 -9.603 1.00 95.00 195 ASP A CA 1
ATOM 1605 C C . ASP A 1 195 ? -9.666 -6.138 -10.726 1.00 95.00 195 ASP A C 1
ATOM 1607 O O . ASP A 1 195 ? -8.993 -5.931 -11.738 1.00 95.00 195 ASP A O 1
ATOM 1611 N N . GLY A 1 196 ? -10.841 -5.537 -10.520 1.00 95.75 196 GLY A N 1
ATOM 1612 C CA . GLY A 1 196 ? -11.398 -4.521 -11.406 1.00 95.75 196 GLY A CA 1
ATOM 1613 C C . GLY A 1 196 ? -10.484 -3.301 -11.511 1.00 95.75 196 GLY A C 1
ATOM 1614 O O . GLY A 1 196 ? -10.111 -2.909 -12.616 1.00 95.75 196 GLY A O 1
ATOM 1615 N N . VAL A 1 197 ? -10.064 -2.732 -10.381 1.00 93.44 197 VAL A N 1
ATOM 1616 C CA . VAL A 1 197 ? -9.150 -1.578 -10.343 1.00 93.44 197 VAL A CA 1
ATOM 1617 C C . VAL A 1 197 ? -7.824 -1.909 -11.037 1.00 93.44 197 VAL A C 1
ATOM 1619 O O . VAL A 1 197 ? -7.348 -1.136 -11.871 1.00 93.44 197 VAL A O 1
ATOM 1622 N N . LEU A 1 198 ? -7.262 -3.090 -10.770 1.00 92.75 198 LEU A N 1
ATOM 1623 C CA . LEU A 1 198 ? -6.025 -3.558 -11.389 1.00 92.75 198 LEU A CA 1
ATOM 1624 C C . LEU A 1 198 ? -6.164 -3.736 -12.904 1.00 92.75 198 LEU A C 1
ATOM 1626 O O . LEU A 1 198 ? -5.253 -3.372 -13.644 1.00 92.75 198 LEU A O 1
ATOM 1630 N N . LYS A 1 199 ? -7.299 -4.252 -13.384 1.00 93.62 199 LYS A N 1
ATOM 1631 C CA . LYS A 1 199 ? -7.565 -4.414 -14.820 1.00 93.62 199 LYS A CA 1
ATOM 1632 C C . LYS A 1 199 ? -7.609 -3.070 -15.551 1.00 93.62 199 LYS A C 1
ATOM 1634 O O . LYS A 1 199 ? -7.086 -2.972 -16.657 1.00 93.62 199 LYS A O 1
ATOM 1639 N N . HIS A 1 200 ? -8.200 -2.042 -14.941 1.00 94.06 200 HIS A N 1
ATOM 1640 C CA . HIS A 1 200 ? -8.287 -0.703 -15.538 1.00 94.06 200 HIS A CA 1
ATOM 1641 C C . HIS A 1 200 ? -6.980 0.088 -15.414 1.00 94.06 200 HIS A C 1
ATOM 1643 O O . HIS A 1 200 ? -6.699 0.959 -16.235 1.00 94.06 200 HIS A O 1
ATOM 1649 N N . ARG A 1 201 ? -6.173 -0.202 -14.388 1.00 93.62 201 ARG A N 1
ATOM 1650 C CA . ARG A 1 201 ? -4.941 0.532 -14.066 1.00 93.62 201 ARG A CA 1
ATOM 1651 C C . ARG A 1 201 ? -3.771 -0.428 -13.811 1.00 93.62 201 ARG A C 1
ATOM 1653 O O . ARG A 1 201 ? -3.140 -0.374 -12.753 1.00 93.62 201 ARG A O 1
ATOM 1660 N N . PRO A 1 202 ? -3.419 -1.297 -14.775 1.00 92.00 202 PRO A N 1
ATOM 1661 C CA . PRO A 1 202 ? -2.471 -2.387 -14.542 1.00 92.00 202 PRO A CA 1
ATOM 1662 C C . PRO A 1 202 ? -1.068 -1.891 -14.192 1.00 92.00 202 PRO A C 1
ATOM 1664 O O . PRO A 1 202 ? -0.329 -2.569 -13.483 1.00 92.00 202 PRO A O 1
ATOM 1667 N N . PHE A 1 203 ? -0.693 -0.697 -14.653 1.00 92.94 203 PHE A N 1
ATOM 1668 C CA . PHE A 1 203 ? 0.632 -0.124 -14.419 1.00 92.94 203 PHE A CA 1
ATOM 1669 C C . PHE A 1 203 ? 0.786 0.576 -13.068 1.00 92.94 203 PHE A C 1
ATOM 1671 O O . PHE A 1 203 ? 1.922 0.862 -12.691 1.00 92.94 203 PHE A O 1
ATOM 1678 N N . ASP A 1 204 ? -0.310 0.802 -12.339 1.00 92.88 204 ASP A N 1
ATOM 1679 C CA . ASP A 1 204 ? -0.278 1.379 -10.992 1.00 92.88 204 ASP A CA 1
ATOM 1680 C C . ASP A 1 204 ? 0.033 0.326 -9.926 1.00 92.88 204 ASP A C 1
ATOM 1682 O O . ASP A 1 204 ? 0.447 0.678 -8.820 1.00 92.88 204 ASP A O 1
ATOM 1686 N N . TYR A 1 205 ? -0.100 -0.964 -10.250 1.00 93.12 205 TYR A N 1
ATOM 1687 C CA . TYR A 1 205 ? 0.446 -2.021 -9.412 1.00 93.12 205 TYR A CA 1
ATOM 1688 C C . TYR A 1 205 ? 1.964 -2.057 -9.511 1.00 93.12 205 TYR A C 1
ATOM 1690 O O . TYR A 1 205 ? 2.568 -1.970 -10.586 1.00 93.12 205 TYR A O 1
ATOM 1698 N N . TRP A 1 206 ? 2.606 -2.225 -8.365 1.00 90.62 206 TRP A N 1
ATOM 1699 C CA . TRP A 1 206 ? 4.050 -2.243 -8.275 1.00 90.62 206 TRP A CA 1
ATOM 1700 C C . TRP A 1 206 ? 4.572 -3.631 -8.615 1.00 90.62 206 TRP A C 1
ATOM 1702 O O . TRP A 1 206 ? 5.088 -4.344 -7.762 1.00 90.62 206 TRP A O 1
ATOM 1712 N N . TRP A 1 207 ? 4.516 -4.001 -9.895 1.00 83.25 207 TRP A N 1
ATOM 1713 C CA . TRP A 1 207 ? 5.113 -5.242 -10.402 1.00 83.25 207 TRP A CA 1
ATOM 1714 C C . TRP A 1 207 ? 6.612 -5.327 -10.118 1.00 83.25 207 TRP A C 1
ATOM 1716 O O . TRP A 1 207 ? 7.187 -6.410 -10.097 1.00 83.25 207 TRP A O 1
ATOM 1726 N N . PHE A 1 208 ? 7.272 -4.196 -9.871 1.00 74.75 208 PHE A N 1
ATOM 1727 C CA . PHE A 1 208 ? 8.653 -4.190 -9.414 1.00 74.75 208 PHE A CA 1
ATOM 1728 C C . PHE A 1 208 ? 8.833 -4.877 -8.048 1.00 74.75 208 PHE A C 1
ATOM 1730 O O . PHE A 1 208 ? 9.910 -5.407 -7.761 1.00 74.75 208 PHE A O 1
ATOM 1737 N N . TYR A 1 209 ? 7.786 -4.929 -7.222 1.00 68.38 209 TYR A N 1
ATOM 1738 C CA . TYR A 1 209 ? 7.751 -5.679 -5.976 1.00 68.38 209 TYR A CA 1
ATOM 1739 C C . TYR A 1 209 ? 7.783 -7.190 -6.255 1.00 68.38 209 TYR A C 1
ATOM 1741 O O . TYR A 1 209 ? 7.010 -7.731 -7.040 1.00 68.38 209 TYR A O 1
ATOM 1749 N N . LYS A 1 210 ? 8.712 -7.888 -5.597 1.00 63.47 210 LYS A N 1
ATOM 1750 C CA . LYS A 1 210 ? 8.706 -9.353 -5.490 1.00 63.47 210 LYS A CA 1
ATOM 1751 C C . LYS A 1 210 ? 8.781 -9.662 -4.008 1.00 63.47 210 LYS A C 1
ATOM 1753 O O . LYS A 1 210 ? 9.729 -9.203 -3.360 1.00 63.47 210 LYS A O 1
ATOM 1758 N N . SER A 1 211 ? 7.789 -10.382 -3.489 1.00 53.03 211 SER A N 1
ATOM 1759 C CA . SER A 1 211 ? 7.810 -10.840 -2.103 1.00 53.03 211 SER A CA 1
ATOM 1760 C C . SER A 1 211 ? 9.100 -11.598 -1.833 1.00 53.03 211 SER A C 1
ATOM 1762 O O . SER A 1 211 ? 9.572 -12.381 -2.654 1.00 53.03 211 SER A O 1
ATOM 1764 N N . ARG A 1 212 ? 9.723 -11.289 -0.697 1.00 50.44 212 ARG A N 1
ATOM 1765 C CA . ARG A 1 212 ? 10.970 -11.927 -0.260 1.00 50.44 212 ARG A CA 1
ATOM 1766 C C . ARG A 1 212 ? 10.726 -13.102 0.6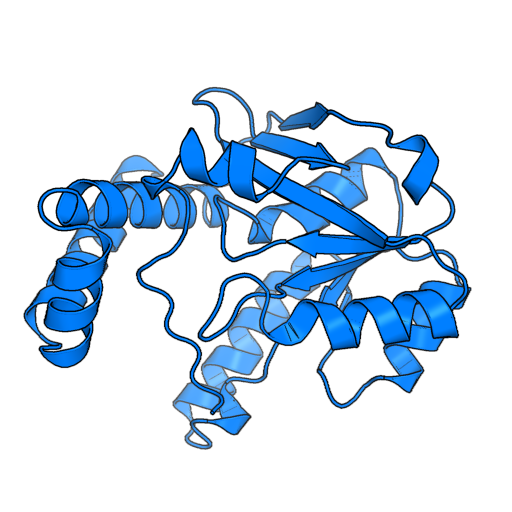89 1.00 50.44 212 ARG A C 1
ATOM 1768 O O . ARG A 1 212 ? 11.668 -13.826 0.977 1.00 50.44 212 ARG A O 1
ATOM 1775 N N . ARG A 1 213 ? 9.487 -13.294 1.156 1.00 41.59 213 ARG A N 1
ATOM 1776 C CA . ARG A 1 213 ? 9.092 -14.442 1.980 1.00 41.59 213 ARG A CA 1
ATOM 1777 C C . ARG A 1 213 ? 8.560 -15.546 1.068 1.00 41.59 213 ARG A C 1
ATOM 1779 O O . ARG A 1 213 ? 7.517 -15.330 0.453 1.00 41.59 213 ARG A O 1
ATOM 1786 N N . LYS A 1 214 ? 9.304 -16.654 0.995 1.00 42.31 214 LYS A N 1
ATOM 1787 C CA . LYS A 1 214 ? 8.784 -17.972 0.610 1.00 42.31 214 LYS A CA 1
ATOM 1788 C C . LYS A 1 214 ? 8.032 -18.576 1.793 1.00 42.31 214 LYS A C 1
ATOM 1790 O O . LYS A 1 214 ? 8.439 -18.271 2.938 1.00 42.31 214 LYS A O 1
#

Secondary structure (DSSP, 8-state):
-HHHHHHHHHHHHHHHHHH-HHHHHHHHHHHGGGHHHHHHHHHHHHHHHHS--S-EEEES-GGGGTT-EEEEE-SBTTGGGHHHHHHHHH---EEEE---GGGT--SHHHHHHHHHHHHHHHTTTPEEE-TT-HHHHHHHHHTTPEEEEE--SSSTTTTHHHHHHHHHHHT--EEEEEEEE-SSSEEEEES--HHHHHHH-GGGB-TT------

Organism: NCBI:txid2052148